Protein AF-0000000083311988 (afdb_homodimer)

Solvent-accessible surface area (backbone atoms only — not comparable to full-atom values): 19368 Å² total; per-residue (Å²): 130,78,76,72,81,83,63,49,82,69,38,12,35,29,42,77,16,50,72,55,67,86,85,63,58,82,65,36,72,39,87,83,80,67,49,76,47,78,59,56,35,47,42,27,21,33,37,48,39,32,33,68,86,23,32,45,31,28,22,29,47,38,84,80,55,55,70,27,40,36,54,37,41,43,68,30,47,54,91,54,40,57,41,49,31,28,27,51,26,29,28,74,59,56,50,40,87,59,65,37,88,58,49,39,78,74,50,72,42,62,44,94,85,40,34,33,36,37,32,30,34,42,72,72,38,60,62,86,69,60,56,80,75,73,68,51,77,57,23,62,45,73,48,67,43,73,62,74,57,91,36,55,41,71,68,53,24,51,53,49,37,52,51,54,50,51,54,52,51,53,52,55,57,59,69,70,102,130,77,76,73,79,84,62,49,83,69,36,12,36,29,41,78,15,50,71,55,68,87,84,64,58,83,66,37,74,40,88,83,80,66,52,74,46,78,58,55,34,47,42,27,21,32,37,48,39,31,32,68,87,22,31,45,31,29,23,29,47,38,83,79,52,54,71,27,40,36,54,37,39,46,69,30,46,53,91,54,39,57,41,49,30,27,28,49,27,29,27,75,61,56,49,40,88,57,65,37,88,58,48,40,77,73,49,71,45,61,44,94,88,41,35,33,37,38,33,29,34,43,70,72,39,62,62,87,69,60,56,80,75,75,68,51,78,56,22,62,45,73,48,67,44,71,63,75,58,90,37,56,41,70,67,51,24,50,52,50,36,52,49,54,51,50,54,52,49,54,52,56,57,61,69,71,104

pLDDT: mean 93.34, std 12.3, range [34.47, 98.94]

Sequence (354 aa):
MGERPRYEAHSHCSYCGAPFPPQQPWPRHCARCGNVSFRNPIPVTIVLVPVGSGVLAVRRNIEPRRGWWALPGGYVDWGETWQEAGAREVYEEAGVTIDPATMEPVTVFSAPDGTLVICGQVPPLPATDLPPFEPSQEVSERTILTEPVEMAFPLHTRLVADYLARIRAGRSGGEASMGERPRYEAHSHCSYCGAPFPPQQPWPRHCARCGNVSFRNPIPVTIVLVPVGSGVLAVRRNIEPRRGWWALPGGYVDWGETWQEAGAREVYEEAGVTIDPATMEPVTVFSAPDGTLVICGQVPPLPATDLPPFEPSQEVSERTILTEPVEMAFPLHTRLVADYLARIRAGRSGGEAS

Nearest PDB structures (foldseek):
  3cng-assembly1_B  TM=7.582E-01  e=2.868E-10  Nitrosomonas europaea ATCC 19718
  5qoi-assembly1_A  TM=7.403E-01  e=6.590E-07  Homo sapiens
  5j3t-assembly1_B  TM=6.089E-01  e=4.242E-07  Schizosaccharomyces pombe
  5kq4-assembly1_B  TM=6.197E-01  e=7.473E-07  Schizosaccharomyces pombe 972h-
  5j3y-assembly2_D  TM=6.050E-01  e=2.631E-06  Schizosaccharomyces pombe 972h-

Radius of gyration: 23.16 Å; Cα contacts (8 Å, |Δi|>4): 720; chains: 2; bounding box: 74×61×45 Å

Structure (mmCIF, N/CA/C/O backbone):
data_AF-0000000083311988-model_v1
#
loop_
_entity.id
_entity.type
_entity.pdbx_description
1 polymer 'NUDIX domain-containing protein'
#
loop_
_atom_site.group_PDB
_atom_site.id
_atom_site.type_symbol
_atom_site.label_atom_id
_atom_site.label_alt_id
_atom_site.label_comp_id
_atom_site.label_asym_id
_atom_site.label_entity_id
_atom_site.label_seq_id
_atom_site.pdbx_PDB_ins_code
_atom_site.Cartn_x
_atom_site.Cartn_y
_atom_site.Cartn_z
_atom_site.occupancy
_atom_site.B_iso_or_equiv
_atom_site.auth_seq_id
_atom_site.auth_comp_id
_atom_site.auth_asym_id
_atom_site.auth_atom_id
_atom_site.pdbx_PDB_model_num
ATOM 1 N N . MET A 1 1 ? -32.594 12.852 24.125 1 34.75 1 MET A N 1
ATOM 2 C CA . MET A 1 1 ? -31.531 12.875 23.125 1 34.75 1 MET A CA 1
ATOM 3 C C . MET A 1 1 ? -31.109 11.453 22.766 1 34.75 1 MET A C 1
ATOM 5 O O . MET A 1 1 ? -30.609 10.711 23.609 1 34.75 1 MET A O 1
ATOM 9 N N . GLY A 1 2 ? -31.812 10.75 21.875 1 39.78 2 GLY A N 1
ATOM 10 C CA . GLY A 1 2 ? -31.719 9.32 21.641 1 39.78 2 GLY A CA 1
ATOM 11 C C . GLY A 1 2 ? -30.312 8.875 21.312 1 39.78 2 GLY A C 1
ATOM 12 O O . GLY A 1 2 ? -29.5 9.656 20.797 1 39.78 2 GLY A O 1
ATOM 13 N N . GLU A 1 3 ? -29.75 7.98 22.016 1 46.91 3 GLU A N 1
ATOM 14 C CA . GLU A 1 3 ? -28.422 7.418 21.781 1 46.91 3 GLU A CA 1
ATOM 15 C C . GLU A 1 3 ? -28.203 7.125 20.297 1 46.91 3 GLU A C 1
ATOM 17 O O . GLU A 1 3 ? -29.047 6.473 19.656 1 46.91 3 GLU A O 1
ATOM 22 N N . ARG A 1 4 ? -27.688 8.047 19.578 1 53.22 4 ARG A N 1
ATOM 23 C CA . ARG A 1 4 ? -27.359 7.715 18.188 1 53.22 4 ARG A CA 1
ATOM 24 C C . ARG A 1 4 ? -26.844 6.285 18.078 1 53.22 4 ARG A C 1
ATOM 26 O O . ARG A 1 4 ? -25.984 5.863 18.844 1 53.22 4 ARG A O 1
ATOM 33 N N . PRO A 1 5 ? -27.719 5.371 17.484 1 61.56 5 PRO A N 1
ATOM 34 C CA . PRO A 1 5 ? -27.234 3.99 17.359 1 61.56 5 PRO A CA 1
ATOM 35 C C . PRO A 1 5 ? -25.781 3.904 16.906 1 61.56 5 PRO A C 1
ATOM 37 O O . PRO A 1 5 ? -25.344 4.719 16.094 1 61.56 5 PRO A O 1
ATOM 40 N N . ARG A 1 6 ? -24.906 3.344 17.734 1 68.25 6 ARG A N 1
ATOM 41 C CA . ARG A 1 6 ? -23.5 3.107 17.391 1 68.25 6 ARG A CA 1
ATOM 42 C C . ARG A 1 6 ? -23.375 2.146 16.219 1 68.25 6 ARG A C 1
ATOM 44 O O . ARG A 1 6 ? -23.875 1.017 16.281 1 68.25 6 ARG A O 1
ATOM 51 N N . TYR A 1 7 ? -23.203 2.619 14.953 1 81.69 7 TYR A N 1
ATOM 52 C CA . TYR A 1 7 ? -23.016 1.793 13.766 1 81.69 7 TYR A CA 1
ATOM 53 C C . TYR A 1 7 ? -21.578 1.271 13.695 1 81.69 7 TYR A C 1
ATOM 55 O O . TYR A 1 7 ? -20.625 2.025 13.898 1 81.69 7 TYR A O 1
ATOM 63 N N . GLU A 1 8 ? -21.5 -0.027 13.609 1 88.81 8 GLU A N 1
ATOM 64 C CA . GLU A 1 8 ? -20.203 -0.669 13.445 1 88.81 8 GLU A CA 1
ATOM 65 C C . GLU A 1 8 ? -19.766 -0.664 11.984 1 88.81 8 GLU A C 1
ATOM 67 O O . GLU A 1 8 ? -20.547 -0.991 11.094 1 88.81 8 GLU A O 1
ATOM 72 N N . ALA A 1 9 ? -18.547 -0.202 11.789 1 91 9 ALA A N 1
ATOM 73 C CA . ALA A 1 9 ? -18.016 -0.202 10.422 1 91 9 ALA A CA 1
ATOM 74 C C . ALA A 1 9 ? -18.109 -1.593 9.805 1 91 9 ALA A C 1
ATOM 76 O O . ALA A 1 9 ? -17.812 -2.594 10.461 1 91 9 ALA A O 1
ATOM 77 N N . HIS A 1 10 ? -18.547 -1.682 8.602 1 93.5 10 HIS A N 1
ATOM 78 C CA . HIS A 1 10 ? -18.594 -2.887 7.785 1 93.5 10 HIS A CA 1
ATOM 79 C C . HIS A 1 10 ? -19.625 -3.875 8.312 1 93.5 10 HIS A C 1
ATOM 81 O O . HIS A 1 10 ? -19.5 -5.082 8.086 1 93.5 10 HIS A O 1
ATOM 87 N N . SER A 1 11 ? -20.594 -3.373 8.984 1 95.5 11 SER A N 1
ATOM 88 C CA . SER A 1 11 ? -21.625 -4.258 9.516 1 95.5 11 SER A CA 1
ATOM 89 C C . SER A 1 11 ? -22.703 -4.547 8.469 1 95.5 11 SER A C 1
ATOM 91 O O . SER A 1 11 ? -23.516 -5.453 8.641 1 95.5 11 SER A O 1
ATOM 93 N N . HIS A 1 12 ? -22.672 -3.801 7.375 1 96.62 12 HIS A N 1
ATOM 94 C CA . HIS A 1 12 ? -23.641 -3.977 6.309 1 96.62 12 HIS A CA 1
ATOM 95 C C . HIS A 1 12 ? -22.969 -4.168 4.957 1 96.62 12 HIS A C 1
ATOM 97 O O . HIS A 1 12 ? -21.875 -3.637 4.727 1 96.62 12 HIS A O 1
ATOM 103 N N . CYS A 1 13 ? -23.594 -4.938 4.152 1 97 13 CYS A N 1
ATOM 104 C CA . CYS A 1 13 ? -23.156 -5.152 2.783 1 97 13 CYS A CA 1
ATOM 105 C C . CYS A 1 13 ? -23.141 -3.844 2.002 1 97 13 CYS A C 1
ATOM 107 O O . CYS A 1 13 ? -24.156 -3.152 1.922 1 97 13 CYS A O 1
ATOM 109 N N . SER A 1 14 ? -21.984 -3.529 1.401 1 95.75 14 SER A N 1
ATOM 110 C CA . SER A 1 14 ? -21.844 -2.26 0.697 1 95.75 14 SER A CA 1
ATOM 111 C C . SER A 1 14 ? -22.516 -2.312 -0.673 1 95.75 14 SER A C 1
ATOM 113 O O . SER A 1 14 ? -22.594 -1.299 -1.37 1 95.75 14 SER A O 1
ATOM 115 N N . TYR A 1 15 ? -23.031 -3.447 -1.104 1 96 15 TYR A N 1
ATOM 116 C CA . TYR A 1 15 ? -23.688 -3.611 -2.395 1 96 15 TYR A CA 1
ATOM 117 C C . TYR A 1 15 ? -25.188 -3.418 -2.268 1 96 15 TYR A C 1
ATOM 119 O O . TYR A 1 15 ? -25.812 -2.754 -3.1 1 96 15 TYR A O 1
ATOM 127 N N . CYS A 1 16 ? -25.75 -4.043 -1.152 1 97 16 CYS A N 1
ATOM 128 C CA . CYS A 1 16 ? -27.219 -4.062 -1.106 1 97 16 CYS A CA 1
ATOM 129 C C . CYS A 1 16 ? -27.719 -3.504 0.217 1 97 16 CYS A C 1
ATOM 131 O O . CYS A 1 16 ? -28.938 -3.34 0.401 1 97 16 CYS A O 1
ATOM 133 N N . GLY A 1 17 ? -26.844 -3.355 1.141 1 96.62 17 GLY A N 1
ATOM 134 C CA . GLY A 1 17 ? -27.219 -2.717 2.393 1 96.62 17 GLY A CA 1
ATOM 135 C C . GLY A 1 17 ? -27.656 -3.701 3.459 1 96.62 17 GLY A C 1
ATOM 136 O O . GLY A 1 17 ? -27.906 -3.316 4.602 1 96.62 17 GLY A O 1
ATOM 137 N N . ALA A 1 18 ? -27.734 -4.957 3.158 1 97.12 18 ALA A N 1
ATOM 138 C CA . ALA A 1 18 ? -28.156 -5.961 4.133 1 97.12 18 ALA A CA 1
ATOM 139 C C . ALA A 1 18 ? -27.125 -6.09 5.262 1 97.12 18 ALA A C 1
ATOM 141 O O . ALA A 1 18 ? -25.922 -6.031 5.023 1 97.12 18 ALA A O 1
ATOM 142 N N . PRO A 1 19 ? -27.641 -6.301 6.434 1 96.56 19 PRO A N 1
ATOM 143 C CA . PRO A 1 19 ? -26.703 -6.508 7.543 1 96.56 19 PRO A CA 1
ATOM 144 C C . PRO A 1 19 ? -26 -7.867 7.48 1 96.56 19 PRO A C 1
ATOM 146 O O . PRO A 1 19 ? -26.625 -8.859 7.074 1 96.56 19 PRO A O 1
ATOM 149 N N . PHE A 1 20 ? -24.75 -7.879 7.867 1 96.56 20 PHE A N 1
ATOM 150 C CA . PHE A 1 20 ? -24.047 -9.141 8.078 1 96.56 20 PHE A CA 1
ATOM 151 C C . PHE A 1 20 ? -24.359 -9.703 9.461 1 96.56 20 PHE A C 1
ATOM 153 O O . PHE A 1 20 ? -24.562 -8.953 10.414 1 96.56 20 PHE A O 1
ATOM 160 N N . PRO A 1 21 ? -24.375 -11.086 9.516 1 94.62 21 PRO A N 1
ATOM 161 C CA . PRO A 1 21 ? -24.406 -11.648 10.875 1 94.62 21 PRO A CA 1
ATOM 162 C C . PRO A 1 21 ? -23.234 -11.156 11.734 1 94.62 21 PRO A C 1
ATOM 164 O O . PRO A 1 21 ? -22.141 -10.898 11.219 1 94.62 21 PRO A O 1
ATOM 167 N N . PRO A 1 22 ? -23.531 -11.055 13.008 1 88.62 22 PRO A N 1
ATOM 168 C CA . PRO A 1 22 ? -22.453 -10.617 13.891 1 88.62 22 PRO A CA 1
ATOM 169 C C . PRO A 1 22 ? -21.234 -11.523 13.828 1 88.62 22 PRO A C 1
ATOM 171 O O . PRO A 1 22 ? -21.375 -12.75 13.734 1 88.62 22 PRO A O 1
ATOM 174 N N . GLN A 1 23 ? -20.062 -11.078 13.734 1 87.5 23 GLN A N 1
ATOM 175 C CA . GLN A 1 23 ? -18.766 -11.734 13.828 1 87.5 23 GLN A CA 1
ATOM 176 C C . GLN A 1 23 ? -18.516 -12.648 12.633 1 87.5 23 GLN A C 1
ATOM 178 O O . GLN A 1 23 ? -17.766 -13.625 12.734 1 87.5 23 GLN A O 1
ATOM 183 N N . GLN A 1 24 ? -19.344 -12.492 11.555 1 93.12 24 GLN A N 1
ATOM 184 C CA . GLN A 1 24 ? -19.016 -13.242 10.352 1 93.12 24 GLN A CA 1
ATOM 185 C C . GLN A 1 24 ? -17.562 -13.008 9.953 1 93.12 24 GLN A C 1
ATOM 187 O O . GLN A 1 24 ? -17.109 -11.867 9.859 1 93.12 24 GLN A O 1
ATOM 192 N N . PRO A 1 25 ? -16.891 -14.039 9.781 1 94.12 25 PRO A N 1
ATOM 193 C CA . PRO A 1 25 ? -15.484 -13.859 9.398 1 94.12 25 PRO A CA 1
ATOM 194 C C . PRO A 1 25 ? -15.328 -13.297 7.992 1 94.12 25 PRO A C 1
ATOM 196 O O . PRO A 1 25 ? -16.25 -13.383 7.176 1 94.12 25 PRO A O 1
ATOM 199 N N . TRP A 1 26 ? -14.219 -12.734 7.77 1 94.62 26 TRP A N 1
ATOM 200 C CA . TRP A 1 26 ? -13.883 -12.258 6.43 1 94.62 26 TRP A CA 1
ATOM 201 C C . TRP A 1 26 ? -13.297 -13.391 5.586 1 94.62 26 TRP A C 1
A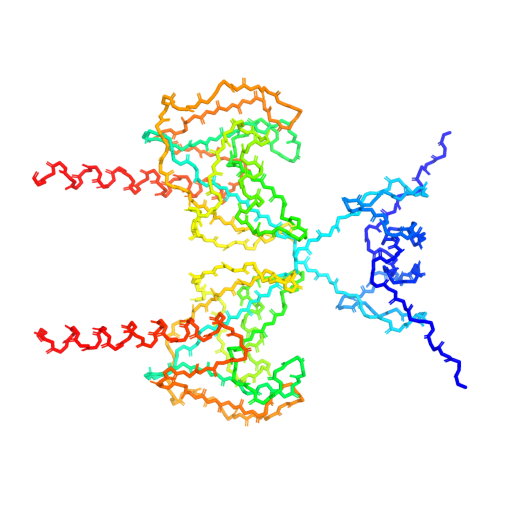TOM 203 O O . TRP A 1 26 ? -12.602 -14.266 6.105 1 94.62 26 TRP A O 1
ATOM 213 N N . PRO A 1 27 ? -13.422 -13.352 4.285 1 95.25 27 PRO A N 1
ATOM 214 C CA . PRO A 1 27 ? -14.359 -12.492 3.553 1 95.25 27 PRO A CA 1
ATOM 215 C C . PRO A 1 27 ? -15.82 -12.797 3.889 1 95.25 27 PRO A C 1
ATOM 217 O O . PRO A 1 27 ? -16.156 -13.93 4.25 1 95.25 27 PRO A O 1
ATOM 220 N N . ARG A 1 28 ? -16.656 -11.766 3.727 1 95.94 28 ARG A N 1
ATOM 221 C CA . ARG A 1 28 ? -18.062 -11.891 4.109 1 95.94 28 ARG A CA 1
ATOM 222 C C . ARG A 1 28 ? -18.953 -12.094 2.889 1 95.94 28 ARG A C 1
ATOM 224 O O . ARG A 1 28 ? -18.906 -11.305 1.94 1 95.94 28 ARG A O 1
ATOM 231 N N . HIS A 1 29 ? -19.703 -13.094 2.99 1 96.31 29 HIS A N 1
ATOM 232 C CA . HIS A 1 29 ? -20.672 -13.398 1.941 1 96.31 29 HIS A CA 1
ATOM 233 C C . HIS A 1 29 ? -22.062 -12.867 2.295 1 96.31 29 HIS A C 1
ATOM 235 O O . HIS A 1 29 ? -22.594 -13.188 3.354 1 96.31 29 HIS A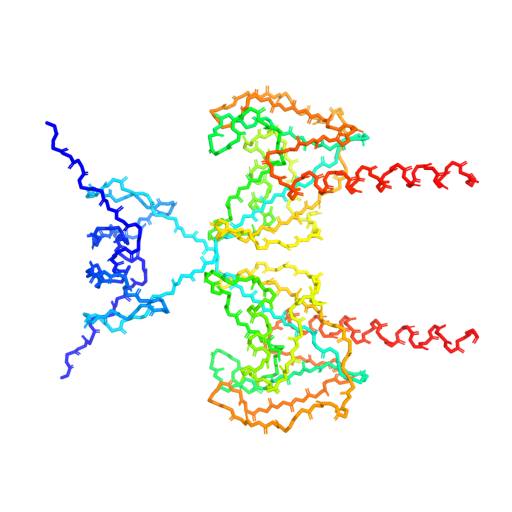 O 1
ATOM 241 N N . CYS A 1 30 ? -22.578 -12.094 1.469 1 96.75 30 CYS A N 1
ATOM 242 C CA . CYS A 1 30 ? -23.906 -11.555 1.714 1 96.75 30 CYS A CA 1
ATOM 243 C C . CYS A 1 30 ? -24.984 -12.547 1.298 1 96.75 30 CYS A C 1
ATOM 245 O O . CYS A 1 30 ? -25.047 -12.953 0.136 1 96.75 30 CYS A O 1
ATOM 247 N N . ALA A 1 31 ? -25.859 -12.867 2.098 1 95.81 31 ALA A N 1
ATOM 248 C CA . ALA A 1 31 ? -26.906 -13.852 1.837 1 95.81 31 ALA A CA 1
ATOM 249 C C . ALA A 1 31 ? -27.984 -13.273 0.93 1 95.81 31 ALA A C 1
ATOM 251 O O . ALA A 1 31 ? -28.719 -14.016 0.273 1 95.81 31 ALA A O 1
ATOM 252 N N . ARG A 1 32 ? -28.031 -11.984 0.961 1 95.25 32 ARG A N 1
ATOM 253 C CA . ARG A 1 32 ? -29.094 -11.352 0.194 1 95.25 32 ARG A CA 1
ATOM 254 C C . ARG A 1 32 ? -28.703 -11.211 -1.273 1 95.25 32 ARG A C 1
ATOM 256 O O . ARG A 1 32 ? -29.438 -11.641 -2.162 1 95.25 32 ARG A O 1
ATOM 263 N N . CYS A 1 33 ? -27.594 -10.625 -1.552 1 96.56 33 CYS A N 1
ATOM 264 C CA . CYS A 1 33 ? -27.297 -10.297 -2.941 1 96.56 33 CYS A CA 1
ATOM 265 C C . CYS A 1 33 ? -26.281 -11.273 -3.52 1 96.56 33 CYS A C 1
ATOM 267 O O . CYS A 1 33 ? -26.047 -11.289 -4.73 1 96.56 33 CYS A O 1
ATOM 269 N N . GLY A 1 34 ? -25.594 -11.992 -2.691 1 96 34 GLY A N 1
ATOM 270 C CA . GLY A 1 34 ? -24.656 -13 -3.166 1 96 34 GLY A CA 1
ATOM 271 C C . GLY A 1 34 ? -23.25 -12.461 -3.365 1 96 34 GLY A C 1
ATOM 272 O O . GLY A 1 34 ? -22.328 -13.219 -3.672 1 96 34 GLY A O 1
ATOM 273 N N . ASN A 1 35 ? -23.031 -11.18 -3.074 1 96.06 35 ASN A N 1
ATOM 274 C CA . ASN A 1 35 ? -21.703 -10.594 -3.244 1 96.06 35 ASN A CA 1
ATOM 275 C C . ASN A 1 35 ? -20.797 -10.898 -2.049 1 96.06 35 ASN A C 1
ATOM 277 O O . ASN A 1 35 ? -21.297 -11.227 -0.968 1 96.06 35 ASN A O 1
ATOM 281 N N . VAL A 1 36 ? -19.484 -10.859 -2.322 1 95.56 36 VAL A N 1
ATOM 282 C CA . VAL A 1 36 ? -18.469 -11.109 -1.305 1 95.56 36 VAL A CA 1
ATOM 283 C C . VAL A 1 36 ? -17.75 -9.805 -0.973 1 95.56 36 VAL A C 1
ATOM 285 O O . VAL A 1 36 ? -17.344 -9.062 -1.873 1 95.56 36 VAL A O 1
ATOM 288 N N . SER A 1 37 ? -17.641 -9.5 0.312 1 93.75 37 SER A N 1
ATOM 289 C CA . SER A 1 37 ? -16.891 -8.336 0.787 1 93.75 37 SER A CA 1
ATOM 290 C C . SER A 1 37 ? -15.562 -8.75 1.402 1 93.75 37 SER A C 1
ATOM 292 O O . SER A 1 37 ? -15.484 -9.75 2.119 1 93.75 37 SER A O 1
ATOM 294 N N . PHE A 1 38 ? -14.617 -7.98 1.029 1 94.94 38 PHE A N 1
ATOM 295 C CA . PHE A 1 38 ? -13.281 -8.195 1.578 1 94.94 38 PHE A CA 1
ATOM 296 C C . PHE A 1 38 ? -12.867 -7.023 2.459 1 94.94 38 PHE A C 1
ATOM 298 O O . PHE A 1 38 ? -13.414 -5.926 2.344 1 94.94 38 PHE A O 1
ATOM 305 N N . ARG A 1 39 ? -12 -7.281 3.373 1 95.62 39 ARG A N 1
ATOM 306 C CA . ARG A 1 39 ? -11.367 -6.238 4.18 1 95.62 39 ARG A CA 1
ATOM 307 C C . ARG A 1 39 ? -9.867 -6.184 3.93 1 95.62 39 ARG A C 1
ATOM 309 O O . ARG A 1 39 ? -9.172 -7.191 4.055 1 95.62 39 ARG A O 1
ATOM 316 N N . ASN A 1 40 ? -9.406 -5.043 3.553 1 97.88 40 ASN A N 1
ATOM 317 C CA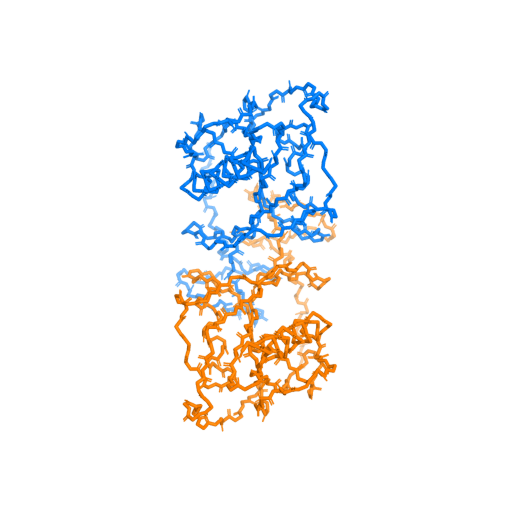 . ASN A 1 40 ? -7.996 -4.82 3.229 1 97.88 40 ASN A CA 1
ATOM 318 C C . ASN A 1 40 ? -7.387 -3.725 4.098 1 97.88 40 ASN A C 1
ATOM 320 O O . ASN A 1 40 ? -8.109 -2.895 4.652 1 97.88 40 ASN A O 1
ATOM 324 N N . PRO A 1 41 ? -6.059 -3.754 4.211 1 98.31 41 PRO A N 1
ATOM 325 C CA . PRO A 1 41 ? -5.426 -2.611 4.871 1 98.31 41 PRO A CA 1
ATOM 326 C C . PRO A 1 41 ? -5.664 -1.296 4.137 1 98.31 41 PRO A C 1
ATOM 328 O O . PRO A 1 41 ? -5.848 -1.291 2.916 1 98.31 41 PRO A O 1
ATOM 331 N N . ILE A 1 42 ? -5.68 -0.225 4.871 1 98.12 42 ILE A N 1
ATOM 332 C CA . ILE A 1 42 ? -5.883 1.094 4.281 1 98.12 42 ILE A CA 1
ATOM 333 C C . ILE A 1 42 ? -4.531 1.741 3.986 1 98.12 42 ILE A C 1
ATOM 335 O O . ILE A 1 42 ? -3.711 1.916 4.891 1 98.12 42 ILE A O 1
ATOM 339 N N . PRO A 1 43 ? -4.254 2.092 2.758 1 98.81 43 PRO A N 1
ATOM 340 C CA . PRO A 1 43 ? -2.959 2.686 2.426 1 98.81 43 PRO A CA 1
ATOM 341 C C . PRO A 1 43 ? -2.785 4.086 3.008 1 98.81 43 PRO A C 1
ATOM 343 O O . PRO A 1 43 ? -3.707 4.906 2.943 1 98.81 43 PRO A O 1
ATOM 346 N N . VAL A 1 44 ? -1.62 4.293 3.564 1 98.75 44 VAL A N 1
ATOM 347 C CA . VAL A 1 44 ? -1.158 5.578 4.078 1 98.75 44 VAL A CA 1
ATOM 348 C C . VAL A 1 44 ? 0.223 5.895 3.508 1 98.75 44 VAL A C 1
ATOM 350 O O . VAL A 1 44 ? 1.052 5 3.336 1 98.75 44 VAL A O 1
ATOM 353 N N . THR A 1 45 ? 0.458 7.117 3.178 1 98.81 45 THR A N 1
ATOM 354 C CA . THR A 1 45 ? 1.794 7.547 2.781 1 98.81 45 THR A CA 1
ATOM 355 C C . THR A 1 45 ? 2.361 8.547 3.787 1 98.81 45 THR A C 1
ATOM 357 O O . THR A 1 45 ? 1.635 9.398 4.297 1 98.81 45 THR A O 1
ATOM 360 N N . ILE A 1 46 ? 3.58 8.359 4.148 1 98.88 46 ILE A N 1
ATOM 361 C CA . ILE A 1 46 ? 4.34 9.359 4.887 1 98.88 46 ILE A CA 1
ATOM 362 C C . ILE A 1 46 ? 5.562 9.789 4.078 1 98.88 46 ILE A C 1
ATOM 364 O O . ILE A 1 46 ? 6.082 9.008 3.271 1 98.88 46 ILE A O 1
ATOM 368 N N . VAL A 1 47 ? 6.035 10.984 4.281 1 98.94 47 VAL A N 1
ATOM 369 C CA . VAL A 1 47 ? 7.004 11.539 3.344 1 98.94 47 VAL A CA 1
ATOM 370 C C . VAL A 1 47 ? 8.195 12.117 4.109 1 98.94 47 VAL A C 1
ATOM 372 O O . VAL A 1 47 ? 8.023 12.961 4.992 1 98.94 47 VAL A O 1
ATOM 375 N N . LEU A 1 48 ? 9.344 11.625 3.812 1 98.88 48 LEU A N 1
ATOM 376 C CA . LEU A 1 48 ? 10.586 12.273 4.203 1 98.88 48 LEU A CA 1
ATOM 377 C C . LEU A 1 48 ? 10.898 13.453 3.295 1 98.88 48 LEU A C 1
ATOM 379 O O . LEU A 1 48 ? 11.156 13.281 2.102 1 98.88 48 LEU A O 1
ATOM 383 N N . VAL A 1 49 ? 10.844 14.633 3.844 1 98.75 49 VAL A N 1
ATOM 384 C CA . VAL A 1 49 ? 11.172 15.859 3.121 1 98.75 49 VAL A CA 1
ATOM 385 C C . VAL A 1 49 ? 12.453 16.469 3.689 1 98.75 49 VAL A C 1
ATOM 387 O O . VAL A 1 49 ? 12.414 17.188 4.695 1 98.75 49 VAL A O 1
ATOM 390 N N . PRO A 1 50 ? 13.516 16.188 3.035 1 98.38 50 PRO A N 1
ATOM 391 C CA . PRO A 1 50 ? 14.773 16.797 3.477 1 98.38 50 PRO A CA 1
ATOM 392 C C . PRO A 1 50 ? 14.789 18.312 3.268 1 98.38 50 PRO A C 1
ATOM 394 O O . PRO A 1 50 ? 14.406 18.797 2.203 1 98.38 50 PRO A O 1
ATOM 397 N N . VAL A 1 51 ? 15.164 19 4.305 1 97.19 51 VAL A N 1
ATOM 398 C CA . VAL A 1 51 ? 15.328 20.453 4.258 1 97.19 51 VAL A CA 1
ATOM 399 C C . VAL A 1 51 ? 16.656 20.844 4.891 1 97.19 51 VAL A C 1
ATOM 401 O O . VAL A 1 51 ? 16.875 20.641 6.086 1 97.19 51 VAL A O 1
ATOM 404 N N . GLY A 1 52 ? 17.5 21.484 4.07 1 90.75 52 GLY A N 1
ATOM 405 C CA . GLY A 1 52 ? 18.828 21.766 4.602 1 90.75 52 GLY A CA 1
ATOM 406 C C . GLY A 1 52 ? 19.547 20.531 5.109 1 90.75 52 GLY A C 1
ATOM 407 O O . GLY A 1 52 ? 19.703 19.547 4.375 1 90.75 52 GLY A O 1
ATOM 408 N N . SER A 1 53 ? 19.938 20.562 6.398 1 88.88 53 SER A N 1
ATOM 409 C CA . SER A 1 53 ? 20.641 19.422 6.984 1 88.88 53 SER A CA 1
ATOM 410 C C . SER A 1 53 ? 19.719 18.562 7.832 1 88.88 53 SER A C 1
ATOM 412 O O . SER A 1 53 ? 20.172 17.719 8.609 1 88.88 53 SER A O 1
ATOM 414 N N . GLY A 1 54 ? 18.484 18.828 7.641 1 96.88 54 GLY A N 1
ATOM 415 C CA . GLY A 1 54 ? 17.516 18.094 8.453 1 96.88 54 GLY A CA 1
ATOM 416 C C . GLY A 1 54 ? 16.344 17.578 7.652 1 96.88 54 GLY A C 1
ATOM 417 O O . GLY A 1 54 ? 16.438 17.406 6.434 1 96.88 54 GLY A O 1
ATOM 418 N N . VAL A 1 55 ? 15.297 17.188 8.445 1 98.44 55 VAL A N 1
ATOM 419 C CA . VAL A 1 55 ? 14.094 16.625 7.836 1 98.44 55 VAL A CA 1
ATOM 420 C C . VAL A 1 55 ? 12.852 17.328 8.391 1 98.44 55 VAL A C 1
ATOM 422 O O . VAL A 1 55 ? 12.766 17.594 9.594 1 98.44 55 VAL A O 1
ATOM 425 N N . LEU A 1 56 ? 11.938 17.672 7.488 1 98.69 56 LEU A N 1
ATOM 426 C CA . LEU A 1 56 ? 10.688 18.344 7.836 1 98.69 56 LEU A CA 1
ATOM 427 C C . LEU A 1 56 ? 9.82 17.438 8.719 1 98.69 56 LEU A C 1
ATOM 429 O O . LEU A 1 56 ? 9.656 16.25 8.43 1 98.69 56 LEU A O 1
ATOM 433 N N . ALA A 1 57 ? 9.32 17.969 9.836 1 98.81 57 ALA A N 1
ATOM 434 C CA . ALA A 1 57 ? 8.375 17.281 10.711 1 98.81 57 ALA A CA 1
ATOM 435 C C . ALA A 1 57 ? 7.266 18.219 11.172 1 98.81 57 ALA A C 1
ATOM 437 O O . ALA A 1 57 ? 7.426 19.438 11.141 1 98.81 57 ALA A O 1
ATOM 438 N N . VAL A 1 58 ? 6.191 17.641 11.516 1 98.81 58 VAL A N 1
ATOM 439 C CA . VAL A 1 58 ? 5.059 18.406 12.023 1 98.81 58 VAL A CA 1
ATOM 440 C C . VAL A 1 58 ? 4.66 17.891 13.406 1 98.81 58 VAL A C 1
ATOM 442 O O . VAL A 1 58 ? 4.895 16.719 13.727 1 98.81 58 VAL A O 1
ATOM 445 N N . ARG A 1 59 ? 4.074 18.75 14.18 1 98.75 59 ARG A N 1
ATOM 446 C CA . ARG A 1 59 ? 3.572 18.359 15.492 1 98.75 59 ARG A CA 1
ATOM 447 C C . ARG A 1 59 ? 2.076 18.062 15.438 1 98.75 59 ARG A C 1
ATOM 449 O O . ARG A 1 59 ? 1.277 18.938 15.102 1 98.75 59 ARG A O 1
ATOM 456 N N . ARG A 1 60 ? 1.712 16.828 15.75 1 98.31 60 ARG A N 1
ATOM 457 C CA . ARG A 1 60 ? 0.314 16.406 15.688 1 98.31 60 ARG A CA 1
ATOM 458 C C . ARG A 1 60 ? -0.534 17.188 16.688 1 98.31 60 ARG A C 1
ATOM 460 O O . ARG A 1 60 ? -0.114 17.406 17.828 1 98.31 60 ARG A O 1
ATOM 467 N N . ASN A 1 61 ? -1.688 17.547 16.219 1 98.06 61 ASN A N 1
ATOM 468 C CA . ASN A 1 61 ? -2.633 18.25 17.078 1 98.06 61 ASN A CA 1
ATOM 469 C C . ASN A 1 61 ? -3.932 17.453 17.234 1 98.06 61 ASN A C 1
ATOM 471 O O . ASN A 1 61 ? -4.969 18.031 17.594 1 98.06 61 ASN A O 1
ATOM 475 N N . ILE A 1 62 ? -3.934 16.234 16.828 1 96.44 62 ILE A N 1
ATOM 476 C CA . ILE A 1 62 ? -5.051 15.305 16.969 1 96.44 62 ILE A CA 1
ATOM 477 C C . ILE A 1 62 ? -4.539 13.969 17.516 1 96.44 62 ILE A C 1
ATOM 479 O O . ILE A 1 62 ? -3.35 13.664 17.406 1 96.44 62 ILE A O 1
ATOM 483 N N . GLU A 1 63 ? -5.559 13.234 18.062 1 95.31 63 GLU A N 1
ATOM 484 C CA . GLU A 1 63 ? -5.234 11.875 18.516 1 95.31 63 GLU A CA 1
ATOM 485 C C . GLU A 1 63 ? -5.129 10.922 17.328 1 95.31 63 GLU A C 1
ATOM 487 O O . GLU A 1 63 ? -5.707 11.172 16.266 1 95.31 63 GLU A O 1
ATOM 492 N N . PRO A 1 64 ? -4.383 9.883 17.469 1 94.38 64 PRO A N 1
ATOM 493 C CA . PRO A 1 64 ? -3.537 9.516 18.609 1 94.38 64 PRO A CA 1
ATOM 494 C C . PRO A 1 64 ? -2.229 10.305 18.641 1 94.38 64 PRO A C 1
ATOM 496 O O . PRO A 1 64 ? -1.82 10.883 17.625 1 94.38 64 PRO A O 1
ATOM 499 N N . ARG A 1 65 ? -1.473 10.312 19.766 1 96.12 65 ARG A N 1
ATOM 500 C CA . ARG A 1 65 ? -0.146 10.875 20 1 96.12 65 ARG A CA 1
ATOM 501 C C . ARG A 1 65 ? -0.132 12.375 19.75 1 96.12 65 ARG A C 1
ATOM 503 O O . ARG A 1 65 ? 0.771 12.891 19.078 1 96.12 65 ARG A O 1
ATOM 510 N N . ARG A 1 66 ? -1.207 13.039 20.266 1 97.5 66 ARG A N 1
ATOM 511 C CA . ARG A 1 66 ? -1.252 14.5 20.188 1 97.5 66 ARG A CA 1
ATOM 512 C C . ARG A 1 66 ? -0.017 15.117 20.828 1 97.5 66 ARG A C 1
ATOM 514 O O . ARG A 1 66 ? 0.402 14.703 21.906 1 97.5 66 ARG A O 1
ATOM 521 N N . GLY A 1 67 ? 0.529 16.078 20.141 1 98.19 67 GLY A N 1
ATOM 522 C CA . GLY A 1 67 ? 1.67 16.797 20.688 1 98.19 67 GLY A CA 1
ATOM 523 C C . GLY A 1 67 ? 3.002 16.234 20.219 1 98.19 67 GLY A C 1
ATOM 524 O O . GLY A 1 67 ? 4.051 16.844 20.453 1 98.19 67 GLY A O 1
ATOM 525 N N . TRP A 1 68 ? 2.99 15.086 19.625 1 98.56 68 TRP A N 1
ATOM 526 C CA . TRP A 1 68 ? 4.223 14.43 19.203 1 98.56 68 TRP A CA 1
ATOM 527 C C . TRP A 1 68 ? 4.582 14.82 17.766 1 98.56 68 TRP A C 1
ATOM 529 O O . TRP A 1 68 ? 3.705 15.156 16.969 1 98.56 68 TRP A O 1
ATOM 539 N N . TRP A 1 69 ? 5.832 14.734 17.453 1 98.81 69 TRP A N 1
ATOM 540 C CA . TRP A 1 69 ? 6.32 14.953 16.094 1 98.81 69 TRP A CA 1
ATOM 541 C C . TRP A 1 69 ? 6.012 13.758 15.203 1 98.81 69 TRP A C 1
ATOM 543 O O . TRP A 1 69 ? 6.07 12.609 15.656 1 98.81 69 TRP A O 1
ATOM 553 N N . ALA A 1 70 ? 5.703 14.055 14 1 98.81 70 ALA A N 1
ATOM 554 C CA . ALA A 1 70 ? 5.473 13.023 12.992 1 98.81 70 ALA A CA 1
ATOM 555 C C . ALA A 1 70 ? 5.895 13.516 11.609 1 98.81 70 ALA A C 1
ATOM 557 O O . ALA A 1 70 ? 6.031 14.719 11.383 1 98.81 70 ALA A O 1
ATOM 558 N N . LEU A 1 71 ? 6.23 12.594 10.766 1 98.88 71 LEU A N 1
ATOM 559 C CA . LEU A 1 71 ? 6.359 12.922 9.344 1 98.88 71 LEU A CA 1
ATOM 560 C C . LEU A 1 71 ? 5 13.258 8.742 1 98.88 71 LEU A C 1
ATOM 562 O O . LEU A 1 71 ? 3.99 12.641 9.086 1 98.88 71 LEU A O 1
ATOM 566 N N . PRO A 1 72 ? 5.004 14.281 7.895 1 98.75 72 PRO A N 1
ATOM 567 C CA . PRO A 1 72 ? 3.727 14.539 7.223 1 98.75 72 PRO A CA 1
ATOM 568 C C . PRO A 1 72 ? 3.246 13.344 6.398 1 98.75 72 PRO A C 1
ATOM 570 O O . PRO A 1 72 ? 4.059 12.625 5.809 1 98.75 72 PRO A O 1
ATOM 573 N N . GLY A 1 73 ? 1.995 13.117 6.367 1 98.5 73 GLY A N 1
ATOM 574 C CA . GLY A 1 73 ? 1.418 12 5.637 1 98.5 73 GLY A CA 1
ATOM 575 C C . GLY A 1 73 ? -0.069 11.828 5.883 1 98.5 73 GLY A C 1
ATOM 576 O O . GLY A 1 73 ? -0.691 12.656 6.551 1 98.5 73 GLY A O 1
ATOM 577 N N . GLY A 1 74 ? -0.64 10.812 5.266 1 98.25 74 GLY A N 1
ATOM 578 C CA . GLY A 1 74 ? -2.062 10.547 5.395 1 98.25 74 GLY A CA 1
ATOM 579 C C . GLY A 1 74 ? -2.551 9.461 4.453 1 98.25 74 GLY A C 1
ATOM 580 O O . GLY A 1 74 ? -1.748 8.789 3.801 1 98.25 74 GLY A O 1
ATOM 581 N N . TYR A 1 75 ? -3.82 9.344 4.418 1 98.44 75 TYR A N 1
ATOM 582 C CA . TYR A 1 75 ? -4.465 8.289 3.639 1 98.44 75 TYR A CA 1
ATOM 583 C C . TYR A 1 75 ? -4.316 8.547 2.143 1 98.44 75 TYR A C 1
ATOM 585 O O . TYR A 1 75 ? -4.312 9.703 1.705 1 98.44 75 TYR A O 1
ATOM 593 N N . VAL A 1 76 ? -4.188 7.477 1.402 1 98.81 76 VAL A N 1
ATOM 594 C CA . VAL A 1 76 ? -4.219 7.551 -0.055 1 98.81 76 VAL A CA 1
ATOM 595 C C . VAL A 1 76 ? -5.656 7.375 -0.548 1 98.81 76 VAL A C 1
ATOM 597 O O . VAL A 1 76 ? -6.301 6.367 -0.254 1 98.81 76 VAL A O 1
ATOM 600 N N . ASP A 1 77 ? -6.121 8.32 -1.324 1 97.5 77 ASP A N 1
ATOM 601 C CA . ASP A 1 77 ? -7.48 8.242 -1.852 1 97.5 77 ASP A CA 1
ATOM 602 C C . ASP A 1 77 ? -7.504 7.527 -3.201 1 97.5 77 ASP A C 1
ATOM 604 O O . ASP A 1 77 ? -6.523 7.559 -3.943 1 97.5 77 ASP A O 1
ATOM 608 N N . TRP A 1 78 ? -8.656 6.914 -3.404 1 95.81 78 TRP A N 1
ATOM 609 C CA . TRP A 1 78 ? -8.852 6.328 -4.727 1 95.81 78 TRP A CA 1
ATOM 610 C C . TRP A 1 78 ? -8.711 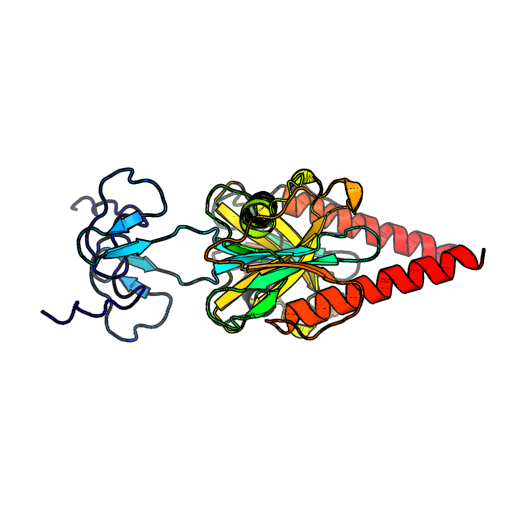7.379 -5.816 1 95.81 78 TRP A C 1
ATOM 612 O O . TRP A 1 78 ? -9.203 8.5 -5.676 1 95.81 78 TRP A O 1
ATOM 622 N N . GLY A 1 79 ? -8.023 7.074 -6.887 1 94.75 79 GLY A N 1
ATOM 623 C CA . GLY A 1 79 ? -7.898 7.98 -8.016 1 94.75 79 GLY A CA 1
ATOM 624 C C . GLY A 1 79 ? -6.605 8.773 -8 1 94.75 79 GLY A C 1
ATOM 625 O O . GLY A 1 79 ? -6.297 9.484 -8.961 1 94.75 79 GLY A O 1
ATOM 626 N N . GLU A 1 80 ? -5.902 8.742 -6.992 1 97.75 80 GLU A N 1
ATOM 627 C CA . GLU A 1 80 ? -4.59 9.383 -6.961 1 97.75 80 GLU A CA 1
ATOM 628 C C . GLU A 1 80 ? -3.48 8.359 -6.723 1 97.75 80 GLU A C 1
ATOM 630 O O . GLU A 1 80 ? -3.734 7.27 -6.211 1 97.75 80 GLU A O 1
ATOM 635 N N . THR A 1 81 ? -2.291 8.672 -7.125 1 98.75 81 THR A N 1
ATOM 636 C CA . THR A 1 81 ? -1.131 7.855 -6.793 1 98.75 81 THR A CA 1
ATOM 637 C C . THR A 1 81 ? -0.698 8.086 -5.348 1 98.75 81 THR A C 1
ATOM 639 O O . THR A 1 81 ? -1.079 9.086 -4.734 1 98.75 81 THR A O 1
ATOM 642 N N . TRP A 1 82 ? 0.059 7.066 -4.824 1 98.81 82 TRP A N 1
ATOM 643 C CA . TRP A 1 82 ? 0.55 7.254 -3.461 1 98.81 82 TRP A CA 1
ATOM 644 C C . TRP A 1 82 ? 1.451 8.477 -3.371 1 98.81 82 TRP A C 1
ATOM 646 O O . TRP A 1 82 ? 1.49 9.156 -2.34 1 98.81 82 TRP A O 1
ATOM 656 N N . GLN A 1 83 ? 2.084 8.859 -4.461 1 98.94 83 GLN A N 1
ATOM 657 C CA . GLN A 1 83 ? 2.936 10.039 -4.516 1 98.94 83 GLN A CA 1
ATOM 658 C C . GLN A 1 83 ? 2.104 11.32 -4.477 1 98.94 83 GLN A C 1
ATOM 660 O O . GLN A 1 83 ? 2.451 12.273 -3.777 1 98.94 83 GLN A O 1
ATOM 665 N N . GLU A 1 84 ? 1.039 11.328 -5.258 1 98.88 84 GLU A N 1
ATOM 666 C CA . GLU A 1 84 ? 0.132 12.469 -5.242 1 98.88 84 GLU A CA 1
ATOM 667 C C . GLU A 1 84 ? -0.478 12.672 -3.859 1 98.88 84 GLU A C 1
ATOM 669 O O . GLU A 1 84 ? -0.618 13.805 -3.398 1 98.88 84 GLU A O 1
ATOM 674 N N . ALA A 1 85 ? -0.852 11.594 -3.232 1 98.88 85 ALA A N 1
ATOM 675 C CA . ALA A 1 85 ? -1.354 11.664 -1.864 1 98.88 85 ALA A CA 1
ATOM 676 C C . ALA A 1 85 ? -0.313 12.281 -0.932 1 98.88 85 ALA A C 1
ATOM 678 O O . ALA A 1 85 ? -0.633 13.164 -0.129 1 98.88 85 ALA A O 1
ATOM 679 N N . GLY A 1 86 ? 0.933 11.789 -1.037 1 98.88 86 GLY A N 1
ATOM 680 C CA . GLY A 1 86 ? 2.01 12.344 -0.233 1 98.88 86 GLY A CA 1
ATOM 681 C C . GLY A 1 86 ? 2.182 13.836 -0.417 1 98.88 86 GLY A C 1
ATOM 682 O O . GLY A 1 86 ? 2.299 14.578 0.56 1 98.88 86 GLY A O 1
ATOM 683 N N . ALA A 1 87 ? 2.199 14.25 -1.663 1 98.81 87 ALA A N 1
ATOM 684 C CA . ALA A 1 87 ? 2.363 15.664 -1.966 1 98.81 87 ALA A CA 1
ATOM 685 C C . ALA A 1 87 ? 1.207 16.484 -1.396 1 98.81 87 ALA A C 1
ATOM 687 O O . ALA A 1 87 ? 1.417 17.562 -0.843 1 98.81 87 ALA A O 1
ATOM 688 N N . ARG A 1 88 ? -0 15.992 -1.546 1 98.62 88 ARG A N 1
ATOM 689 C CA . ARG A 1 88 ? -1.181 16.672 -1.014 1 98.62 88 ARG A CA 1
ATOM 690 C C . ARG A 1 88 ? -1.091 16.812 0.501 1 98.62 88 ARG A C 1
ATOM 692 O O . ARG A 1 88 ? -1.305 17.906 1.04 1 98.62 88 ARG A O 1
ATOM 699 N N . GLU A 1 89 ? -0.74 15.742 1.172 1 98.5 89 GLU A N 1
ATOM 700 C CA . GLU A 1 89 ? -0.669 15.734 2.629 1 98.5 89 GLU A CA 1
ATOM 701 C C . GLU A 1 89 ? 0.428 16.672 3.131 1 98.5 89 GLU A C 1
ATOM 703 O O . GLU A 1 89 ? 0.264 17.344 4.156 1 98.5 89 GLU A O 1
ATOM 708 N N . VAL A 1 90 ? 1.613 16.688 2.477 1 98.56 90 VAL A N 1
ATOM 709 C CA . VAL A 1 90 ? 2.703 17.578 2.852 1 98.56 90 VAL A CA 1
ATOM 710 C C . VAL A 1 90 ? 2.244 19.031 2.74 1 98.56 90 VAL A C 1
ATOM 712 O O . VAL A 1 90 ? 2.521 19.844 3.623 1 98.56 90 VAL A O 1
ATOM 715 N N . TYR A 1 91 ? 1.547 19.297 1.704 1 98.25 91 TYR A N 1
ATOM 716 C CA . TYR A 1 91 ? 1.032 20.641 1.53 1 98.25 91 TYR A CA 1
ATOM 717 C C . TYR A 1 91 ? 0.015 20.984 2.613 1 98.25 91 TYR A C 1
ATOM 719 O O . TYR A 1 91 ? 0.104 22.031 3.248 1 98.25 91 TYR A O 1
ATOM 727 N N . GLU A 1 92 ? -0.928 20.156 2.809 1 97.94 92 GLU A N 1
ATOM 728 C CA . GLU A 1 92 ? -2.002 20.391 3.768 1 97.94 92 GLU A CA 1
ATOM 729 C C . GLU A 1 92 ? -1.453 20.547 5.184 1 97.94 92 GLU A C 1
ATOM 731 O O . GLU A 1 92 ? -1.912 21.406 5.941 1 97.94 92 GLU A O 1
ATOM 736 N N . GLU A 1 93 ? -0.479 19.719 5.535 1 98.19 93 GLU A N 1
ATOM 737 C CA . GLU A 1 93 ? -0.016 19.656 6.918 1 98.19 93 GLU A CA 1
ATOM 738 C C . GLU A 1 93 ? 1.153 20.609 7.152 1 98.19 93 GLU A C 1
ATOM 740 O O . GLU A 1 93 ? 1.328 21.125 8.258 1 98.19 93 GLU A O 1
ATOM 745 N N . ALA A 1 94 ? 2.018 20.828 6.172 1 97.94 94 ALA A N 1
ATOM 746 C CA . ALA A 1 94 ? 3.268 21.547 6.398 1 97.94 94 ALA A CA 1
ATOM 747 C C . ALA A 1 94 ? 3.338 22.812 5.551 1 97.94 94 ALA A C 1
ATOM 749 O O . ALA A 1 94 ? 4.254 23.625 5.707 1 97.94 94 ALA A O 1
ATOM 750 N N . GLY A 1 95 ? 2.4 22.969 4.613 1 97.38 95 GLY A N 1
ATOM 751 C CA . GLY A 1 95 ? 2.393 24.141 3.744 1 97.38 95 GLY A CA 1
ATOM 752 C C . GLY A 1 95 ? 3.482 24.094 2.688 1 97.38 95 GLY A C 1
ATOM 753 O O . GLY A 1 95 ? 3.863 25.141 2.145 1 97.38 95 GLY A O 1
ATOM 754 N N . VAL A 1 96 ? 4.035 22.953 2.412 1 97.81 96 VAL A N 1
ATOM 755 C CA . VAL A 1 96 ? 5.156 22.797 1.487 1 97.81 96 VAL A CA 1
ATOM 756 C C . VAL A 1 96 ? 4.684 22.109 0.211 1 97.81 96 VAL A C 1
ATOM 758 O O . VAL A 1 96 ? 4.008 21.078 0.27 1 97.81 96 VAL A O 1
ATOM 761 N N . THR A 1 97 ? 5.043 22.688 -0.923 1 97.31 97 THR A N 1
ATOM 762 C CA . THR A 1 97 ? 4.711 22.078 -2.207 1 97.31 97 THR A CA 1
ATOM 763 C C . THR A 1 97 ? 5.852 21.203 -2.701 1 97.31 97 THR A C 1
ATOM 765 O O . THR A 1 97 ? 7 21.641 -2.777 1 97.31 97 THR A O 1
ATOM 768 N N . ILE A 1 98 ? 5.527 20 -2.959 1 97.31 98 ILE A N 1
ATOM 769 C CA . ILE A 1 98 ? 6.512 19.078 -3.518 1 97.31 98 ILE A CA 1
ATOM 770 C C . ILE A 1 98 ? 5.98 18.484 -4.82 1 97.31 98 ILE A C 1
ATOM 772 O O . ILE A 1 98 ? 4.766 18.391 -5.02 1 97.31 98 ILE A O 1
ATOM 776 N N . ASP A 1 99 ? 6.871 18.156 -5.734 1 98.25 99 ASP A N 1
ATOM 777 C CA . ASP A 1 99 ? 6.531 17.484 -6.98 1 98.25 99 ASP A CA 1
ATOM 778 C C . ASP A 1 99 ? 6.402 15.977 -6.766 1 98.25 99 ASP A C 1
ATOM 780 O O . ASP A 1 99 ? 7.395 15.289 -6.512 1 98.25 99 ASP A O 1
ATOM 784 N N . PRO A 1 100 ? 5.191 15.469 -6.902 1 98.75 100 PRO A N 1
ATOM 785 C CA . PRO A 1 100 ? 4.996 14.031 -6.676 1 98.75 100 PRO A CA 1
ATOM 786 C C . PRO A 1 100 ? 5.883 13.172 -7.57 1 98.75 100 PRO A C 1
ATOM 788 O O . PRO A 1 100 ? 6.258 12.062 -7.184 1 98.75 100 PRO A O 1
ATOM 791 N N . ALA A 1 101 ? 6.238 13.688 -8.688 1 98.44 101 ALA A N 1
ATOM 792 C CA . ALA A 1 101 ? 7.008 12.922 -9.664 1 98.44 101 ALA A CA 1
ATOM 793 C C . ALA A 1 101 ? 8.422 12.641 -9.148 1 98.44 101 ALA A C 1
ATOM 795 O O . ALA A 1 101 ? 9.109 11.766 -9.672 1 98.44 101 ALA A O 1
ATOM 796 N N . THR A 1 102 ? 8.875 13.359 -8.18 1 98.62 102 THR A N 1
ATOM 797 C CA . THR A 1 102 ? 10.242 13.219 -7.676 1 98.62 102 THR A CA 1
ATOM 798 C C . THR A 1 102 ? 10.281 12.289 -6.473 1 98.62 102 THR A C 1
ATOM 800 O O . THR A 1 102 ? 11.359 11.969 -5.961 1 98.62 102 THR A O 1
ATOM 803 N N . MET A 1 103 ? 9.172 11.836 -6.023 1 98.75 103 MET A N 1
ATOM 804 C CA . MET A 1 103 ? 9.094 11.031 -4.805 1 98.75 103 MET A CA 1
ATOM 805 C C . MET A 1 103 ? 9.414 9.57 -5.102 1 98.75 103 MET A C 1
ATOM 807 O O . MET A 1 103 ? 8.812 8.969 -5.992 1 98.75 103 MET A O 1
ATOM 811 N N . GLU A 1 104 ? 10.352 9.047 -4.324 1 98.44 104 GLU A N 1
ATOM 812 C CA . GLU A 1 104 ? 10.742 7.641 -4.449 1 98.44 104 GLU A CA 1
ATOM 813 C C . GLU A 1 104 ? 10.391 6.859 -3.189 1 98.44 104 GLU A C 1
ATOM 815 O O . GLU A 1 104 ? 10.484 7.383 -2.078 1 98.44 104 GLU A O 1
ATOM 820 N N . PRO A 1 105 ? 10.023 5.621 -3.393 1 98.56 105 PRO A N 1
ATOM 821 C CA . PRO A 1 105 ? 9.727 4.812 -2.207 1 98.56 105 PRO A CA 1
ATOM 822 C C . PRO A 1 105 ? 10.977 4.469 -1.398 1 98.56 105 PRO A C 1
ATOM 824 O O . PRO A 1 105 ? 12.016 4.152 -1.975 1 98.56 105 PRO A O 1
ATOM 827 N N . VAL A 1 106 ? 10.844 4.598 -0.081 1 98.25 106 VAL A N 1
ATOM 828 C CA . VAL A 1 106 ? 11.914 4.238 0.844 1 98.25 106 VAL A CA 1
ATOM 829 C C . VAL A 1 106 ? 11.641 2.855 1.438 1 98.25 106 VAL A C 1
ATOM 831 O O . VAL A 1 106 ? 12.539 2.006 1.481 1 98.25 106 VAL A O 1
ATOM 834 N N . THR A 1 107 ? 10.523 2.637 1.914 1 98.25 107 THR A N 1
ATOM 835 C CA . THR A 1 107 ? 10.117 1.357 2.488 1 98.25 107 THR A CA 1
ATOM 836 C C . THR A 1 107 ? 8.602 1.267 2.6 1 98.25 107 THR A C 1
ATOM 838 O O . THR A 1 107 ? 7.895 2.23 2.303 1 98.25 107 THR A O 1
ATOM 841 N N . VAL A 1 108 ? 8.094 0.133 2.891 1 98.75 108 VAL A N 1
ATOM 842 C CA . VAL A 1 108 ? 6.68 -0.154 3.123 1 98.75 108 VAL A CA 1
ATOM 843 C C . VAL A 1 108 ? 6.516 -0.938 4.422 1 98.75 108 VAL A C 1
ATOM 845 O O . VAL A 1 108 ? 7.305 -1.842 4.711 1 98.75 108 VAL A O 1
ATOM 848 N N . PHE A 1 109 ? 5.508 -0.525 5.168 1 98.25 109 PHE A N 1
ATOM 849 C CA . PHE A 1 109 ? 5.316 -1.139 6.477 1 98.25 109 PHE A CA 1
ATOM 850 C C . PHE A 1 109 ? 3.844 -1.43 6.73 1 98.25 109 PHE A C 1
ATOM 852 O O . PHE A 1 109 ? 2.996 -0.548 6.574 1 98.25 109 PHE A O 1
ATOM 859 N N . SER A 1 110 ? 3.549 -2.717 7.074 1 98.56 110 SER A N 1
ATOM 860 C CA . SER A 1 110 ? 2.217 -3.061 7.559 1 98.56 110 SER A CA 1
ATOM 861 C C . SER A 1 110 ? 2.068 -2.744 9.039 1 98.56 110 SER A C 1
ATOM 863 O O . SER A 1 110 ? 2.658 -3.418 9.891 1 98.56 110 SER A O 1
ATOM 865 N N . ALA A 1 111 ? 1.215 -1.816 9.352 1 97.19 111 ALA A N 1
ATOM 866 C CA . ALA A 1 111 ? 1.066 -1.39 10.734 1 97.19 111 ALA A CA 1
ATOM 867 C C . ALA A 1 111 ? 0.018 -2.23 11.461 1 97.19 111 ALA A C 1
ATOM 869 O O . ALA A 1 111 ? -0.935 -2.713 10.844 1 97.19 111 ALA A O 1
ATOM 870 N N . PRO A 1 112 ? 0.137 -2.355 12.766 1 93.62 112 PRO A N 1
ATOM 871 C CA . PRO A 1 112 ? -0.804 -3.17 13.539 1 93.62 112 PRO A CA 1
ATOM 872 C C . PRO A 1 112 ? -2.221 -2.598 13.539 1 93.62 112 PRO A C 1
ATOM 874 O O . PRO A 1 112 ? -3.182 -3.316 13.82 1 93.62 112 PRO A O 1
ATOM 877 N N . ASP A 1 113 ? -2.35 -1.358 13.188 1 93.19 113 ASP A N 1
ATOM 878 C CA . ASP A 1 113 ? -3.664 -0.724 13.242 1 93.19 113 ASP A CA 1
ATOM 879 C C . ASP A 1 113 ? -4.445 -0.964 11.953 1 93.19 113 ASP A C 1
ATOM 881 O O . ASP A 1 113 ? -5.52 -0.398 11.758 1 93.19 113 ASP A O 1
ATOM 885 N N . GLY A 1 114 ? -3.838 -1.68 11.062 1 95.38 114 GLY A N 1
ATOM 886 C CA . GLY A 1 114 ? -4.555 -2.047 9.852 1 95.38 114 GLY A CA 1
ATOM 887 C C . GLY A 1 114 ? -4.219 -1.157 8.664 1 95.38 114 GLY A C 1
ATOM 888 O O . GLY A 1 114 ? -4.855 -1.246 7.613 1 95.38 114 GLY A O 1
ATOM 889 N N . THR A 1 115 ? -3.229 -0.336 8.828 1 97.81 115 THR A N 1
ATOM 890 C CA . THR A 1 115 ? -2.809 0.492 7.707 1 97.81 115 THR A CA 1
ATOM 891 C C . THR A 1 115 ? -1.588 -0.111 7.016 1 97.81 115 THR A C 1
ATOM 893 O O . THR A 1 115 ? -0.841 -0.88 7.625 1 97.81 115 THR A O 1
ATOM 896 N N . LEU A 1 116 ? -1.498 0.107 5.777 1 98.75 116 LEU A N 1
ATOM 897 C CA . LEU A 1 116 ? -0.3 -0.12 4.977 1 98.75 116 LEU A CA 1
ATOM 898 C C . LEU A 1 116 ? 0.428 1.192 4.703 1 98.75 116 LEU A C 1
ATOM 900 O O . LEU A 1 116 ? -0.058 2.029 3.938 1 98.75 116 LEU A O 1
ATOM 904 N N . VAL A 1 117 ? 1.611 1.344 5.254 1 98.81 117 VAL A N 1
ATOM 905 C CA . VAL A 1 117 ? 2.295 2.633 5.25 1 98.81 117 VAL A CA 1
ATOM 906 C C . VAL A 1 117 ? 3.398 2.631 4.195 1 98.81 117 VAL A C 1
ATOM 908 O O . VAL A 1 117 ? 4.352 1.855 4.289 1 98.81 117 VAL A O 1
ATOM 911 N N . ILE A 1 118 ? 3.262 3.477 3.217 1 98.88 118 ILE A N 1
ATOM 912 C CA . ILE A 1 118 ? 4.293 3.713 2.213 1 98.88 118 ILE A CA 1
ATOM 913 C C . ILE A 1 118 ? 5.141 4.914 2.621 1 98.88 118 ILE A C 1
ATOM 915 O O . ILE A 1 118 ? 4.617 6.012 2.828 1 98.88 118 ILE A O 1
ATOM 919 N N . CYS A 1 119 ? 6.379 4.719 2.732 1 98.81 119 CYS A N 1
ATOM 920 C CA . CYS A 1 119 ? 7.293 5.816 3.035 1 98.81 119 CYS A CA 1
ATOM 921 C C . CYS A 1 119 ? 7.988 6.312 1.772 1 98.81 119 CYS A C 1
ATOM 923 O O . CYS A 1 119 ? 8.656 5.543 1.085 1 98.81 119 CYS A O 1
ATOM 925 N N . GLY A 1 120 ? 7.758 7.547 1.498 1 98.88 120 GLY A N 1
ATOM 926 C CA . GLY A 1 120 ? 8.422 8.172 0.367 1 98.88 120 GLY A CA 1
ATOM 927 C C . GLY A 1 120 ? 9.43 9.227 0.777 1 98.88 120 GLY A C 1
ATOM 928 O O . GLY A 1 120 ? 9.398 9.719 1.905 1 98.88 120 GLY A O 1
ATOM 929 N N . GLN A 1 121 ? 10.328 9.508 -0.134 1 98.81 121 GLN A N 1
ATOM 930 C CA . GLN A 1 121 ? 11.305 10.57 0.052 1 98.81 121 GLN A CA 1
ATOM 931 C C . GLN A 1 121 ? 11.422 11.438 -1.201 1 98.81 121 GLN A C 1
ATOM 933 O O . GLN A 1 121 ? 11.422 10.914 -2.32 1 98.81 121 GLN A O 1
ATOM 938 N N . VAL A 1 122 ? 11.516 12.719 -1.001 1 98.69 122 VAL A N 1
ATOM 939 C CA . VAL A 1 122 ? 11.727 13.648 -2.104 1 98.69 122 VAL A CA 1
ATOM 940 C C . VAL A 1 122 ? 13.141 14.219 -2.035 1 98.69 122 VAL A C 1
ATOM 942 O O . VAL A 1 122 ? 13.844 14.047 -1.034 1 98.69 122 VAL A O 1
ATOM 945 N N . PRO A 1 123 ? 13.594 14.82 -3.156 1 97.5 123 PRO A N 1
ATOM 946 C CA . PRO A 1 123 ? 14.891 15.5 -3.102 1 97.5 123 PRO A CA 1
ATOM 947 C C . PRO A 1 123 ? 14.914 16.641 -2.082 1 97.5 123 PRO A C 1
ATOM 949 O O . PRO A 1 123 ? 13.867 17.188 -1.733 1 97.5 123 PRO A O 1
ATOM 952 N N . PRO A 1 124 ? 16.094 16.953 -1.613 1 96.88 124 PRO A N 1
ATOM 953 C CA . PRO A 1 124 ? 16.203 18.016 -0.61 1 96.88 124 PRO A CA 1
ATOM 954 C C . PRO A 1 124 ? 15.711 19.359 -1.125 1 96.88 124 PRO A C 1
ATOM 956 O O . PRO A 1 124 ? 15.922 19.703 -2.295 1 96.88 124 PRO A O 1
ATOM 959 N N . LEU A 1 125 ? 15.078 20.078 -0.23 1 96 125 LEU A N 1
ATOM 960 C CA . LEU A 1 125 ? 14.672 21.453 -0.467 1 96 125 LEU A CA 1
ATOM 961 C C . LEU A 1 125 ? 15.562 22.422 0.302 1 96 125 LEU A C 1
ATOM 963 O O . LEU A 1 125 ? 15.953 22.156 1.439 1 96 125 LEU A O 1
ATOM 967 N N . PRO A 1 126 ? 15.836 23.594 -0.335 1 93.25 126 PRO A N 1
ATOM 968 C CA . PRO A 1 126 ? 16.516 24.625 0.452 1 93.25 126 PRO A CA 1
ATOM 969 C C . PRO A 1 126 ? 15.656 25.188 1.578 1 93.25 126 PRO A C 1
ATOM 971 O O . PRO A 1 126 ? 14.453 25.391 1.394 1 93.25 126 PRO A O 1
ATOM 974 N N . ALA A 1 127 ? 16.266 25.422 2.664 1 91 127 ALA A N 1
ATOM 975 C CA . ALA A 1 127 ? 15.547 25.969 3.809 1 91 127 ALA A CA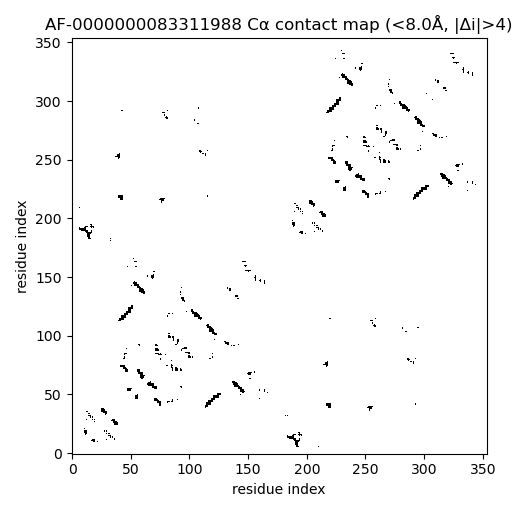 1
ATOM 976 C C . ALA A 1 127 ? 14.914 27.312 3.463 1 91 127 ALA A C 1
ATOM 978 O O . ALA A 1 127 ? 13.836 27.641 3.959 1 91 127 ALA A O 1
ATOM 979 N N . THR A 1 128 ? 15.539 28 2.588 1 90.75 128 THR A N 1
ATOM 980 C CA . THR A 1 128 ? 15.094 29.344 2.195 1 90.75 128 THR A CA 1
ATOM 981 C C . THR A 1 128 ? 13.797 29.266 1.391 1 90.75 128 THR A C 1
ATOM 983 O O . THR A 1 128 ? 13.094 30.266 1.237 1 90.75 128 THR A O 1
ATOM 986 N N . ASP A 1 129 ? 13.453 28.125 0.987 1 88.88 129 ASP A N 1
ATOM 987 C CA . ASP A 1 129 ? 12.305 27.953 0.108 1 88.88 129 ASP A CA 1
ATOM 988 C C . ASP A 1 129 ? 11.062 27.562 0.903 1 88.88 129 ASP A C 1
ATOM 990 O O . ASP A 1 129 ? 9.969 27.438 0.343 1 88.88 129 ASP A O 1
ATOM 994 N N . LEU A 1 130 ? 11.234 27.438 2.182 1 94.31 130 LEU A N 1
ATOM 995 C CA . LEU A 1 130 ? 10.086 27.031 2.977 1 94.31 130 LEU A CA 1
ATOM 996 C C . LEU A 1 130 ? 9.102 28.188 3.137 1 94.31 130 LEU A C 1
ATOM 998 O O . LEU A 1 130 ? 9.477 29.281 3.572 1 94.31 130 LEU A O 1
ATOM 1002 N N . PRO A 1 131 ? 7.902 27.969 2.822 1 95.5 131 PRO A N 1
ATOM 1003 C CA . PRO A 1 131 ? 6.891 29.016 3.037 1 95.5 131 PRO A CA 1
ATOM 1004 C C . PRO A 1 131 ? 6.543 29.203 4.512 1 95.5 131 PRO A C 1
ATOM 1006 O O . PRO A 1 131 ? 6.895 28.359 5.348 1 95.5 131 PRO A O 1
ATOM 1009 N N . PRO A 1 132 ? 5.918 30.359 4.754 1 94.62 132 PRO A N 1
ATOM 1010 C CA . PRO A 1 132 ? 5.41 30.484 6.121 1 94.62 132 PRO A CA 1
ATOM 1011 C C . PRO A 1 132 ? 4.473 29.344 6.512 1 94.62 132 PRO A C 1
ATOM 1013 O O . PRO A 1 132 ? 3.807 28.766 5.652 1 94.62 132 PRO A O 1
ATOM 1016 N N . PHE A 1 133 ? 4.508 29.047 7.758 1 95.81 133 PHE A N 1
ATOM 1017 C CA . PHE A 1 133 ? 3.678 27.969 8.289 1 95.81 133 PHE A CA 1
ATOM 1018 C C . PHE A 1 133 ? 2.453 28.531 9 1 95.81 133 PHE A C 1
ATOM 1020 O O . PHE A 1 133 ? 2.562 29.484 9.773 1 95.81 133 PHE A O 1
ATOM 1027 N N . GLU A 1 134 ? 1.32 27.891 8.672 1 95.06 134 GLU A N 1
ATOM 1028 C CA . GLU A 1 134 ? 0.085 28.188 9.383 1 95.06 134 GLU A CA 1
ATOM 1029 C C . GLU A 1 134 ? -0.466 26.938 10.086 1 95.06 134 GLU A C 1
ATOM 1031 O O . GLU A 1 134 ? -0.756 25.938 9.43 1 95.06 134 GLU A O 1
ATOM 1036 N N . PRO A 1 135 ? -0.625 27.047 11.398 1 95.75 135 PRO A N 1
ATOM 1037 C CA . PRO A 1 135 ? -1.183 25.906 12.125 1 95.75 135 PRO A CA 1
ATOM 1038 C C . PRO A 1 135 ? -2.594 25.547 11.672 1 95.75 135 PRO A C 1
ATOM 1040 O O . PRO A 1 135 ? -3.312 26.406 11.141 1 95.75 135 PRO A O 1
ATOM 1043 N N . SER A 1 136 ? -2.895 24.281 11.766 1 95.81 136 SER A N 1
ATOM 1044 C CA . SER A 1 136 ? -4.234 23.781 11.477 1 95.81 136 SER A CA 1
ATOM 1045 C C . SER A 1 136 ? -4.809 23.016 12.656 1 95.81 136 SER A C 1
ATOM 1047 O O . SER A 1 136 ? -4.184 22.938 13.719 1 95.81 136 SER A O 1
ATOM 1049 N N . GLN A 1 137 ? -6.008 22.562 12.484 1 95.69 137 GLN A N 1
ATOM 1050 C CA . GLN A 1 137 ? -6.629 21.75 13.516 1 95.69 137 GLN A CA 1
ATOM 1051 C C . GLN A 1 137 ? -5.883 20.438 13.695 1 95.69 137 GLN A C 1
ATOM 1053 O O . GLN A 1 137 ? -5.875 19.859 14.789 1 95.69 137 GLN A O 1
ATOM 1058 N N . GLU A 1 138 ? -5.195 20 12.719 1 96.38 138 GLU A N 1
ATOM 1059 C CA . GLU A 1 138 ? -4.547 18.688 12.734 1 96.38 138 GLU A CA 1
ATOM 1060 C C . GLU A 1 138 ? -3.072 18.812 13.102 1 96.38 138 GLU A C 1
ATOM 1062 O O . GLU A 1 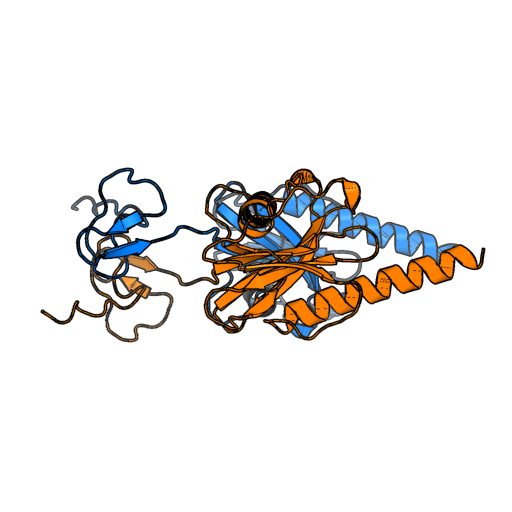138 ? -2.469 17.844 13.594 1 96.38 138 GLU A O 1
ATOM 1067 N N . VAL A 1 139 ? -2.516 19.969 12.836 1 98 139 VAL A N 1
ATOM 1068 C CA . VAL A 1 139 ? -1.082 20.172 13.008 1 98 139 VAL A CA 1
ATOM 1069 C C . VAL A 1 139 ? -0.84 21.516 13.688 1 98 139 VAL A C 1
ATOM 1071 O O . VAL A 1 139 ? -1.348 22.547 13.242 1 98 139 VAL A O 1
ATOM 1074 N N . SER A 1 140 ? 0.01 21.547 14.734 1 98.31 140 SER A N 1
ATOM 1075 C CA . SER A 1 140 ? 0.168 22.75 15.516 1 98.31 140 SER A CA 1
ATOM 1076 C C . SER A 1 140 ? 1.478 23.469 15.188 1 98.31 140 SER A C 1
ATOM 1078 O O . SER A 1 140 ? 1.596 24.672 15.359 1 98.31 140 SER A O 1
ATOM 1080 N N . GLU A 1 141 ? 2.443 22.688 14.773 1 98.25 141 GLU A N 1
ATOM 1081 C CA . GLU A 1 141 ? 3.785 23.203 14.555 1 98.25 141 GLU A CA 1
ATOM 1082 C C . GLU A 1 141 ? 4.48 22.484 13.398 1 98.25 141 GLU A C 1
ATOM 1084 O O . GLU A 1 141 ? 4.055 21.406 13 1 98.25 141 GLU A O 1
ATOM 1089 N N . ARG A 1 142 ? 5.402 23.141 12.852 1 98.06 142 ARG A N 1
ATOM 1090 C CA . ARG A 1 142 ? 6.328 22.578 11.875 1 98.06 142 ARG A CA 1
ATOM 1091 C C . ARG A 1 142 ? 7.777 22.797 12.297 1 98.06 142 ARG A C 1
ATOM 1093 O O . ARG A 1 142 ? 8.109 23.844 12.859 1 98.06 142 ARG A O 1
ATOM 1100 N N . THR A 1 143 ? 8.625 21.844 12.031 1 97.69 143 THR A N 1
ATOM 1101 C CA . THR A 1 143 ? 10.031 22 12.391 1 97.69 143 THR A CA 1
ATOM 1102 C C . THR A 1 143 ? 10.922 21.234 11.422 1 97.69 143 THR A C 1
ATOM 1104 O O . THR A 1 143 ? 10.43 20.484 10.57 1 97.69 143 THR A O 1
ATOM 1107 N N . ILE A 1 144 ? 12.148 21.531 11.508 1 98.12 144 ILE A N 1
ATOM 1108 C CA . ILE A 1 144 ? 13.195 20.766 10.844 1 98.12 144 ILE A CA 1
ATOM 1109 C C . ILE A 1 144 ? 14.023 20.016 11.883 1 98.12 144 ILE A C 1
ATOM 1111 O O . ILE A 1 144 ? 14.727 20.625 12.695 1 98.12 144 ILE A O 1
ATOM 1115 N N . LEU A 1 145 ? 13.898 18.719 11.844 1 98.38 145 LEU A N 1
ATOM 1116 C CA . LEU A 1 145 ? 14.656 17.891 12.781 1 98.38 145 LEU A CA 1
ATOM 1117 C C . LEU A 1 145 ? 16.078 17.672 12.281 1 98.38 145 LEU A C 1
ATOM 1119 O O . LEU A 1 145 ? 16.281 17.172 11.164 1 98.38 145 LEU A O 1
ATOM 1123 N N . THR A 1 146 ? 17.047 18.031 13.102 1 97.44 146 THR A N 1
ATOM 1124 C CA . THR A 1 146 ? 18.453 17.844 12.719 1 97.44 146 THR A CA 1
ATOM 1125 C C . THR A 1 146 ? 19.094 16.734 13.547 1 97.44 146 THR A C 1
ATOM 1127 O O . THR A 1 146 ? 20.234 16.359 13.297 1 97.44 146 THR A O 1
ATOM 1130 N N . GLU A 1 147 ? 18.406 16.266 14.523 1 97.5 147 GLU A N 1
ATOM 1131 C CA . GLU A 1 147 ? 18.812 15.141 15.367 1 97.5 147 GLU A CA 1
ATOM 1132 C C . GLU A 1 147 ? 17.656 14.148 15.547 1 97.5 147 GLU A C 1
ATOM 1134 O O . GLU A 1 147 ? 16.484 14.531 15.492 1 97.5 147 GLU A O 1
ATOM 1139 N N . PRO A 1 148 ? 18.094 12.906 15.789 1 97.44 148 PRO A N 1
ATOM 1140 C CA . PRO A 1 148 ? 17.031 11.93 16.031 1 97.44 148 PRO A CA 1
ATOM 1141 C C . PRO A 1 148 ? 16.219 12.242 17.281 1 97.44 148 PRO A C 1
ATOM 1143 O O . PRO A 1 148 ? 16.766 12.703 18.281 1 97.44 148 PRO A O 1
ATOM 1146 N N . VAL A 1 149 ? 14.961 12.078 17.141 1 98.06 149 VAL A N 1
ATOM 1147 C CA . VAL A 1 149 ? 14.047 12.242 18.266 1 98.06 149 VAL A CA 1
ATOM 1148 C C . VAL A 1 149 ? 13 11.141 18.25 1 98.06 149 VAL A C 1
ATOM 1150 O O . VAL A 1 149 ? 12.68 10.586 17.188 1 98.06 149 VAL A O 1
ATOM 1153 N N . GLU A 1 150 ? 12.5 10.766 19.469 1 98.5 150 GLU A N 1
ATOM 1154 C CA . GLU A 1 150 ? 11.352 9.867 19.516 1 98.5 150 GLU A CA 1
ATOM 1155 C C . GLU A 1 150 ? 10.102 10.539 18.953 1 98.5 150 GLU A C 1
ATOM 1157 O O . GLU A 1 150 ? 9.727 11.625 19.391 1 98.5 150 GLU A O 1
ATOM 1162 N N . MET A 1 151 ? 9.445 9.883 18.047 1 98.62 151 MET A N 1
ATOM 1163 C CA . MET A 1 151 ? 8.312 10.469 17.344 1 98.62 151 MET A CA 1
ATOM 1164 C C . MET A 1 151 ? 7.023 9.734 17.672 1 98.62 151 MET A C 1
ATOM 1166 O O . MET A 1 151 ? 7.023 8.805 18.484 1 98.62 151 MET A O 1
ATOM 1170 N N . ALA A 1 152 ? 5.938 10.25 17.078 1 98 152 ALA A N 1
ATOM 1171 C CA . ALA A 1 152 ? 4.602 9.742 17.391 1 98 152 ALA A CA 1
ATOM 1172 C C . ALA A 1 152 ? 4.516 8.234 17.172 1 98 152 ALA A C 1
ATOM 1174 O O . ALA A 1 152 ? 3.822 7.535 17.906 1 98 152 ALA A O 1
ATOM 1175 N N . PHE A 1 153 ? 5.215 7.738 16.188 1 97.5 153 PHE A N 1
ATOM 1176 C CA . PHE A 1 153 ? 5.172 6.332 15.805 1 97.5 153 PHE A CA 1
ATOM 1177 C C . PHE A 1 153 ? 6.578 5.773 15.625 1 97.5 153 PHE A C 1
ATOM 1179 O O . PHE A 1 153 ? 7.449 6.438 15.062 1 97.5 153 PHE A O 1
ATOM 1186 N N . PRO A 1 154 ? 6.801 4.602 16.047 1 97.38 154 PRO A N 1
ATOM 1187 C CA . PRO A 1 154 ? 8.141 4.016 15.992 1 97.38 154 PRO A CA 1
ATOM 1188 C C . PRO A 1 154 ? 8.734 4.039 14.578 1 97.38 154 PRO A C 1
ATOM 1190 O O . PRO A 1 154 ? 9.93 4.285 14.414 1 97.38 154 PRO A O 1
ATOM 1193 N N . LEU A 1 155 ? 7.965 3.777 13.609 1 97.5 155 LEU A N 1
ATOM 1194 C CA . LEU A 1 155 ? 8.453 3.785 12.234 1 97.5 155 LEU A CA 1
ATOM 1195 C C . LEU A 1 155 ? 9 5.16 11.859 1 97.5 155 LEU A C 1
ATOM 1197 O O . LEU A 1 155 ? 10.039 5.258 11.203 1 97.5 155 LEU A O 1
ATOM 1201 N N . HIS A 1 156 ? 8.297 6.203 12.25 1 98.56 156 HIS A N 1
ATOM 1202 C CA . HIS A 1 156 ? 8.773 7.555 11.977 1 98.56 156 HIS A CA 1
ATOM 1203 C C . HIS A 1 156 ? 10.133 7.801 12.609 1 98.56 156 HIS A C 1
ATOM 1205 O O . HIS A 1 156 ? 11.031 8.359 11.969 1 98.56 156 HIS A O 1
ATOM 1211 N N . THR A 1 157 ? 10.219 7.367 13.859 1 98.69 157 THR A N 1
ATOM 1212 C CA . THR A 1 157 ? 11.461 7.516 14.602 1 98.69 157 THR A CA 1
ATOM 1213 C C . THR A 1 157 ? 12.617 6.852 13.859 1 98.69 157 THR A C 1
ATOM 1215 O O . THR A 1 157 ? 13.672 7.465 13.648 1 98.69 157 THR A O 1
ATOM 1218 N N . ARG A 1 158 ? 12.406 5.684 13.438 1 98.31 158 ARG A N 1
ATOM 1219 C CA . ARG A 1 158 ? 13.438 4.91 12.758 1 98.31 158 ARG A CA 1
ATOM 1220 C C . ARG A 1 158 ? 13.82 5.555 11.43 1 98.31 158 ARG A C 1
ATOM 1222 O O . ARG A 1 158 ? 15 5.66 11.094 1 98.31 158 ARG A O 1
ATOM 1229 N N . LEU A 1 159 ? 12.867 5.973 10.672 1 98.31 159 LEU A N 1
ATOM 1230 C CA . LEU A 1 159 ? 13.102 6.555 9.352 1 98.31 159 LEU A CA 1
ATOM 1231 C C . LEU A 1 159 ? 13.93 7.828 9.461 1 98.31 159 LEU A C 1
ATOM 1233 O O . LEU A 1 159 ? 14.875 8.031 8.695 1 98.31 159 LEU A O 1
ATOM 1237 N N . VAL A 1 160 ? 13.562 8.641 10.406 1 98.62 160 VAL A N 1
ATOM 1238 C CA . VAL A 1 160 ? 14.258 9.906 10.594 1 98.62 160 VAL A CA 1
ATOM 1239 C C . VAL A 1 160 ? 15.688 9.648 11.078 1 98.62 160 VAL A C 1
ATOM 1241 O O . VAL A 1 160 ? 16.641 10.25 10.57 1 98.62 160 VAL A O 1
ATOM 1244 N N . ALA A 1 161 ? 15.82 8.742 12.023 1 98.56 161 ALA A N 1
ATOM 1245 C CA . ALA A 1 161 ? 17.141 8.383 12.531 1 98.56 161 ALA A CA 1
ATOM 1246 C C . ALA A 1 161 ? 18.031 7.871 11.406 1 98.56 161 ALA A C 1
ATOM 1248 O O . ALA A 1 161 ? 19.188 8.281 11.281 1 98.56 161 ALA A O 1
ATOM 1249 N N . ASP A 1 162 ? 17.484 6.992 10.633 1 97.88 162 ASP A N 1
ATOM 1250 C CA . ASP A 1 162 ? 18.234 6.41 9.523 1 97.88 162 ASP A CA 1
ATOM 1251 C C . ASP A 1 162 ? 18.641 7.48 8.516 1 97.88 162 ASP A C 1
ATOM 1253 O O . ASP A 1 162 ? 19.766 7.477 8.016 1 97.88 162 ASP A O 1
ATOM 1257 N N . TYR A 1 163 ? 17.75 8.312 8.188 1 97.81 163 TYR A N 1
ATOM 1258 C CA . TYR A 1 163 ? 18.047 9.375 7.223 1 97.81 163 TYR A CA 1
ATOM 1259 C C . TYR A 1 163 ? 19.172 10.273 7.719 1 97.81 163 TYR A C 1
ATOM 1261 O O . TYR A 1 163 ? 20.125 10.547 6.988 1 97.81 163 TYR A O 1
ATOM 1269 N N . LEU A 1 164 ? 19 10.719 8.945 1 97.88 164 LEU A N 1
ATOM 1270 C CA . LEU A 1 164 ? 19.969 11.641 9.516 1 97.88 164 LEU A CA 1
ATOM 1271 C C . LEU A 1 164 ? 21.344 10.992 9.625 1 97.88 164 LEU A C 1
ATOM 1273 O O . LEU A 1 164 ? 22.375 11.648 9.438 1 97.88 164 LEU A O 1
ATOM 1277 N N . ALA A 1 165 ? 21.359 9.727 9.914 1 96.75 165 ALA A N 1
ATOM 1278 C CA . ALA A 1 165 ? 22.625 8.992 9.961 1 96.75 165 ALA A CA 1
ATOM 1279 C C . ALA A 1 165 ? 23.281 8.945 8.586 1 96.75 165 ALA A C 1
ATOM 1281 O O . ALA A 1 165 ? 24.5 9.078 8.469 1 96.75 165 ALA A O 1
ATOM 1282 N N . ARG A 1 166 ? 22.5 8.75 7.609 1 95 166 ARG A N 1
ATOM 1283 C CA . ARG A 1 166 ? 23.016 8.672 6.246 1 95 166 ARG A CA 1
ATOM 1284 C C . ARG A 1 166 ? 23.641 9.992 5.812 1 95 166 ARG A C 1
ATOM 1286 O O . ARG A 1 166 ? 24.703 10.016 5.191 1 95 166 ARG A O 1
ATOM 1293 N N . ILE A 1 167 ? 23.016 11.078 6.098 1 92.12 167 ILE A N 1
ATOM 1294 C CA . ILE A 1 167 ? 23.516 12.375 5.648 1 92.12 167 ILE A CA 1
ATOM 1295 C C . ILE A 1 167 ? 24.781 12.734 6.426 1 92.12 167 ILE A C 1
ATOM 1297 O O . ILE A 1 167 ? 25.688 13.383 5.891 1 92.12 167 ILE A O 1
ATOM 1301 N N . ARG A 1 168 ? 24.812 12.375 7.613 1 90.31 168 ARG A N 1
ATOM 1302 C CA . ARG A 1 168 ? 26.016 12.625 8.406 1 90.31 168 ARG A CA 1
ATOM 1303 C C . ARG A 1 168 ? 27.203 11.828 7.871 1 90.31 168 ARG A C 1
ATOM 1305 O O . ARG A 1 168 ? 28.328 12.336 7.832 1 90.31 168 ARG A O 1
ATOM 1312 N N . ALA A 1 169 ? 26.969 10.617 7.496 1 88 169 ALA A N 1
ATOM 1313 C CA . ALA A 1 169 ? 28.016 9.758 6.949 1 88 169 ALA A CA 1
ATOM 1314 C C . ALA A 1 169 ? 28.484 10.273 5.594 1 88 169 ALA A C 1
ATOM 1316 O O . ALA A 1 169 ? 29.672 10.172 5.266 1 88 169 ALA A O 1
ATOM 1317 N N . GLY A 1 170 ? 27.562 10.664 4.828 1 80.5 170 GLY A N 1
ATOM 1318 C CA . GLY A 1 170 ? 27.922 11.211 3.527 1 80.5 170 GLY A CA 1
ATOM 1319 C C . GLY A 1 170 ? 28.75 12.484 3.621 1 80.5 170 GLY A C 1
ATOM 1320 O O . GLY A 1 170 ? 29.609 12.734 2.775 1 80.5 170 GLY A O 1
ATOM 1321 N N . ARG A 1 171 ? 28.5 13.281 4.539 1 72.06 171 ARG A N 1
ATOM 1322 C CA . ARG A 1 171 ? 29.25 14.516 4.762 1 72.06 171 ARG A CA 1
ATOM 1323 C C . ARG A 1 171 ? 30.656 14.219 5.27 1 72.06 171 ARG A C 1
ATOM 1325 O O . ARG A 1 171 ? 31.609 14.898 4.902 1 72.06 171 ARG A O 1
ATOM 1332 N N . SER A 1 172 ? 30.656 13.195 6.113 1 69.94 172 SER A N 1
ATOM 1333 C CA . SER A 1 172 ? 31.953 12.812 6.652 1 69.94 172 SER A CA 1
ATOM 1334 C C . SER A 1 172 ? 32.812 12.156 5.586 1 69.94 172 SER A C 1
ATOM 1336 O O . SER A 1 172 ? 34.062 12.281 5.617 1 69.94 172 SER A O 1
ATOM 1338 N N . GLY A 1 173 ? 32.25 11.422 4.789 1 57.78 173 GLY A N 1
ATOM 1339 C CA . GLY A 1 173 ? 33.031 10.82 3.723 1 57.78 173 GLY A CA 1
ATOM 1340 C C . GLY A 1 173 ? 33.438 11.805 2.643 1 57.78 173 GLY A C 1
ATOM 1341 O O . GLY A 1 173 ? 34.406 11.578 1.911 1 57.78 173 GLY A O 1
ATOM 1342 N N . GLY A 1 174 ? 32.688 12.797 2.303 1 52.38 174 GLY A N 1
ATOM 1343 C CA . GLY A 1 174 ? 33.062 13.82 1.342 1 52.38 174 GLY A CA 1
ATOM 1344 C C . GLY A 1 174 ? 34.156 14.758 1.854 1 52.38 174 GLY A C 1
ATOM 1345 O O . GLY A 1 174 ? 34.781 15.469 1.071 1 52.38 174 GLY A O 1
ATOM 1346 N N . GLU A 1 175 ? 34.312 15.055 3.104 1 43.97 175 GLU A N 1
ATOM 1347 C CA . GLU A 1 175 ? 35.406 15.898 3.588 1 43.97 175 GLU A CA 1
ATOM 1348 C C . GLU A 1 175 ? 36.719 15.141 3.584 1 43.97 175 GLU A C 1
ATOM 1350 O O . GLU A 1 175 ? 37.781 15.727 3.801 1 43.97 175 GLU A O 1
ATOM 1355 N N . ALA A 1 176 ? 36.719 13.805 3.52 1 44.84 176 ALA A N 1
ATOM 1356 C CA . ALA A 1 176 ? 38.031 13.133 3.516 1 44.84 176 ALA A CA 1
ATOM 1357 C C . ALA A 1 176 ? 38.625 13.125 2.117 1 44.84 176 ALA A C 1
ATOM 1359 O O . ALA A 1 176 ? 39.781 12.711 1.935 1 44.84 176 ALA A O 1
ATOM 1360 N N . SER A 1 177 ? 37.812 13.273 1.114 1 37.97 177 SER A N 1
ATOM 1361 C CA . SER A 1 177 ? 38.625 13.344 -0.103 1 37.97 177 SER A CA 1
ATOM 1362 C C . SER A 1 177 ? 39.188 14.742 -0.316 1 37.97 177 SER A C 1
ATOM 1364 O O . SER A 1 177 ? 38.531 15.742 -0.015 1 37.97 177 SER A O 1
ATOM 1366 N N . MET B 1 1 ? -36.375 -16.562 -14.742 1 34.47 1 MET B N 1
ATOM 1367 C CA . MET B 1 1 ? -35.125 -16.469 -14.047 1 34.47 1 MET B CA 1
ATOM 1368 C C . MET B 1 1 ? -34.75 -15.008 -13.805 1 34.47 1 MET B C 1
ATOM 1370 O O . MET B 1 1 ? -34.562 -14.242 -14.75 1 34.47 1 MET B O 1
ATOM 1374 N N . GLY B 1 2 ? -35.25 -14.344 -12.766 1 39.62 2 GLY B N 1
ATOM 1375 C CA . GLY B 1 2 ? -35.25 -12.906 -12.547 1 39.62 2 GLY B CA 1
ATOM 1376 C C . GLY B 1 2 ? -33.844 -12.32 -12.602 1 39.62 2 GLY B C 1
ATOM 1377 O O . GLY B 1 2 ? -32.875 -13.008 -12.305 1 39.62 2 GLY B O 1
ATOM 1378 N N . GLU B 1 3 ? -33.594 -11.391 -13.445 1 46.78 3 GLU B N 1
ATOM 1379 C CA . GLU B 1 3 ? -32.312 -10.695 -13.555 1 46.78 3 GLU B CA 1
ATOM 1380 C C . GLU B 1 3 ? -31.75 -10.352 -12.18 1 46.78 3 GLU B C 1
ATOM 1382 O O . GLU B 1 3 ? -32.438 -9.758 -11.352 1 46.78 3 GLU B O 1
ATOM 1387 N N . ARG B 1 4 ? -30.953 -11.188 -11.617 1 53.25 4 ARG B N 1
ATOM 1388 C CA . ARG B 1 4 ? -30.312 -10.797 -10.359 1 53.25 4 ARG B CA 1
ATOM 1389 C C . ARG B 1 4 ? -29.938 -9.32 -10.375 1 53.25 4 ARG B C 1
ATOM 1391 O O . ARG B 1 4 ? -29.359 -8.836 -11.344 1 53.25 4 ARG B O 1
ATOM 1398 N N . PRO B 1 5 ? -30.719 -8.477 -9.586 1 61.03 5 PRO B N 1
ATOM 1399 C CA . PRO B 1 5 ? -30.359 -7.059 -9.578 1 61.03 5 PRO B CA 1
ATOM 1400 C C . PRO B 1 5 ? -28.844 -6.828 -9.516 1 61.03 5 PRO B C 1
ATOM 1402 O O . PRO B 1 5 ? -28.141 -7.562 -8.828 1 61.03 5 PRO B O 1
ATOM 1405 N N . ARG B 1 6 ? -28.266 -6.207 -10.555 1 68.06 6 ARG B N 1
ATOM 1406 C CA . ARG B 1 6 ? -26.859 -5.832 -10.586 1 68.06 6 ARG B CA 1
ATOM 1407 C C . ARG B 1 6 ? -26.531 -4.836 -9.484 1 68.06 6 ARG B C 1
ATOM 1409 O O . ARG B 1 6 ? -27.125 -3.756 -9.422 1 68.06 6 ARG B O 1
ATOM 1416 N N . TYR B 1 7 ? -25.984 -5.254 -8.305 1 81 7 TYR B N 1
ATOM 1417 C CA . TYR B 1 7 ? -25.562 -4.383 -7.211 1 81 7 TYR B CA 1
ATOM 1418 C C . TYR B 1 7 ? -24.234 -3.727 -7.512 1 81 7 TYR B C 1
ATOM 1420 O O . TYR B 1 7 ? -23.297 -4.387 -7.977 1 81 7 TYR B O 1
ATOM 1428 N N . GLU B 1 8 ? -24.266 -2.428 -7.434 1 88.62 8 GLU B N 1
ATOM 1429 C CA . GLU B 1 8 ? -23.031 -1.663 -7.621 1 88.62 8 GLU B CA 1
ATOM 1430 C C . GLU B 1 8 ? -22.219 -1.606 -6.332 1 88.62 8 GLU B C 1
ATOM 1432 O O . GLU B 1 8 ? -22.766 -1.354 -5.258 1 88.62 8 GLU B O 1
ATOM 1437 N N . ALA B 1 9 ? -20.953 -1.945 -6.48 1 90.81 9 ALA B N 1
ATOM 1438 C CA . ALA B 1 9 ? -20.078 -1.872 -5.309 1 90.81 9 ALA B CA 1
ATOM 1439 C C . ALA B 1 9 ? -20.141 -0.487 -4.672 1 90.81 9 ALA B C 1
ATOM 1441 O O . ALA B 1 9 ? -20.141 0.527 -5.375 1 90.81 9 ALA B O 1
ATOM 1442 N N . HIS B 1 10 ? -20.25 -0.429 -3.396 1 93.38 10 HIS B N 1
ATOM 1443 C CA . HIS B 1 10 ? -20.188 0.777 -2.58 1 93.38 10 HIS B CA 1
ATOM 1444 C C . HIS B 1 10 ? -21.422 1.649 -2.793 1 93.38 10 HIS B C 1
ATOM 1446 O O . HIS B 1 10 ? -21.359 2.865 -2.598 1 93.38 10 HIS B O 1
ATOM 1452 N N . SER B 1 11 ? -22.484 1.042 -3.182 1 95.44 11 SER B N 1
ATOM 1453 C CA . SER B 1 11 ? -23.703 1.812 -3.404 1 95.44 11 SER B CA 1
ATOM 1454 C C . SER B 1 11 ? -24.469 2.018 -2.105 1 95.44 11 SER B C 1
ATOM 1456 O O . SER B 1 11 ? -25.391 2.838 -2.045 1 95.44 11 SER B O 1
ATOM 1458 N N . HIS B 1 12 ? -24.078 1.299 -1.07 1 96.62 12 HIS B N 1
ATOM 1459 C CA . HIS B 1 12 ? -24.75 1.397 0.221 1 96.62 12 HIS B CA 1
ATOM 1460 C C . HIS B 1 12 ? -23.75 1.672 1.341 1 96.62 12 HIS B C 1
ATOM 1462 O O . HIS B 1 12 ? -22.594 1.25 1.264 1 96.62 12 HIS B O 1
ATOM 1468 N N . CYS B 1 13 ? -24.219 2.379 2.291 1 97 13 CYS B N 1
ATOM 1469 C CA . CYS B 1 13 ? -23.438 2.654 3.492 1 97 13 CYS B CA 1
ATOM 1470 C C . CYS B 1 13 ? -23.094 1.364 4.223 1 97 13 CYS B C 1
ATOM 1472 O O . CYS B 1 13 ? -23.969 0.578 4.562 1 97 13 CYS B O 1
ATOM 1474 N N . SER B 1 14 ? -21.797 1.171 4.496 1 95.81 14 SER B N 1
ATOM 1475 C CA . SER B 1 14 ? -21.359 -0.072 5.121 1 95.81 14 SER B CA 1
ATOM 1476 C C . SER B 1 14 ? -21.641 -0.066 6.621 1 95.81 14 SER B C 1
ATOM 1478 O O . SER B 1 14 ? -21.422 -1.073 7.301 1 95.81 14 SER B O 1
ATOM 1480 N N . TYR B 1 15 ? -22.094 1.018 7.184 1 96.06 15 TYR B N 1
ATOM 1481 C CA . TYR B 1 15 ? -22.391 1.133 8.609 1 96.06 15 TYR B CA 1
ATOM 1482 C C . TYR B 1 15 ? -23.859 0.795 8.891 1 96.06 15 TYR B C 1
ATOM 1484 O O . TYR B 1 15 ? -24.156 0.078 9.844 1 96.06 15 TYR B O 1
ATOM 1492 N N . CYS B 1 16 ? -24.766 1.367 7.973 1 97.06 16 CYS B N 1
ATOM 1493 C CA . CYS B 1 16 ? -26.172 1.246 8.32 1 97.06 16 CYS B CA 1
ATOM 1494 C C . CYS B 1 16 ? -26.969 0.63 7.176 1 97.06 16 CYS B C 1
ATOM 1496 O O . CYS B 1 16 ? -28.156 0.356 7.316 1 97.06 16 CYS B O 1
ATOM 1498 N N . GLY B 1 17 ? -26.344 0.542 6.047 1 96.62 17 GLY B N 1
ATOM 1499 C CA . GLY B 1 17 ? -26.984 -0.144 4.93 1 96.62 17 GLY B CA 1
ATOM 1500 C C . GLY B 1 17 ? -27.781 0.782 4.035 1 96.62 17 GLY B C 1
ATOM 1501 O O . GLY B 1 17 ? -28.281 0.361 2.994 1 96.62 17 GLY B O 1
ATOM 1502 N N . ALA B 1 18 ? -27.891 2.035 4.363 1 97.12 18 ALA B N 1
ATOM 1503 C CA . ALA B 1 18 ? -28.656 2.98 3.549 1 97.12 18 ALA B CA 1
ATOM 1504 C C . ALA B 1 18 ? -28 3.188 2.189 1 97.12 18 ALA B C 1
ATOM 1506 O O . ALA B 1 18 ? -26.766 3.248 2.09 1 97.12 18 ALA B O 1
ATOM 1507 N N . PRO B 1 19 ? -28.812 3.318 1.198 1 96.5 19 PRO B N 1
ATOM 1508 C CA . PRO B 1 19 ? -28.234 3.6 -0.116 1 96.5 19 PRO B CA 1
ATOM 1509 C C . PRO B 1 19 ? -27.688 5.02 -0.228 1 96.5 19 PRO B C 1
ATOM 1511 O O . PRO B 1 19 ? -28.266 5.953 0.342 1 96.5 19 PRO B O 1
ATOM 1514 N N . PHE B 1 20 ? -26.578 5.156 -0.927 1 96.5 20 PHE B N 1
ATOM 1515 C CA . PHE B 1 20 ? -26.094 6.477 -1.304 1 96.5 20 PHE B CA 1
ATOM 1516 C C . PHE B 1 20 ? -26.812 6.992 -2.541 1 96.5 20 PHE B C 1
ATOM 1518 O O . PHE B 1 20 ? -27.203 6.207 -3.412 1 96.5 20 PHE B O 1
ATOM 1525 N N . PRO B 1 21 ? -27 8.367 -2.568 1 94.5 21 PRO B N 1
ATOM 1526 C CA . PRO B 1 21 ? -27.438 8.898 -3.857 1 94.5 21 PRO B CA 1
ATOM 1527 C C . PRO B 1 21 ? -26.5 8.516 -5.008 1 94.5 21 PRO B C 1
ATOM 1529 O O . PRO B 1 21 ? -25.297 8.375 -4.809 1 94.5 21 PRO B O 1
ATOM 1532 N N . PRO B 1 22 ? -27.125 8.375 -6.156 1 88.38 22 PRO B N 1
ATOM 1533 C CA . PRO B 1 22 ? -26.297 8.031 -7.309 1 88.38 22 PRO B CA 1
ATOM 1534 C C . PRO B 1 22 ? -25.188 9.062 -7.57 1 88.38 22 PRO B C 1
ATOM 1536 O O . PRO B 1 22 ? -25.422 10.266 -7.426 1 88.38 22 PRO B O 1
ATOM 1539 N N . GLN B 1 23 ? -24 8.742 -7.809 1 87.25 23 GLN B N 1
ATOM 1540 C CA . GLN B 1 23 ? -22.844 9.516 -8.242 1 87.25 23 GLN B CA 1
ATOM 1541 C C . GLN B 1 23 ? -22.375 10.469 -7.148 1 87.25 23 GLN B C 1
ATOM 1543 O O . GLN B 1 23 ? -21.766 11.5 -7.43 1 87.25 23 GLN B O 1
ATOM 1548 N N . GLN B 1 24 ? -22.859 10.242 -5.891 1 92.94 24 GLN B N 1
ATOM 1549 C CA . GLN B 1 24 ? -22.281 11.031 -4.812 1 92.94 24 GLN B CA 1
ATOM 1550 C C . GLN B 1 24 ? -20.766 10.938 -4.824 1 92.94 24 GLN B C 1
ATOM 1552 O O . GLN B 1 24 ? -20.203 9.844 -4.871 1 92.94 24 GLN B O 1
ATOM 1557 N N . PRO B 1 25 ? -20.172 12.039 -4.828 1 93.94 25 PRO B N 1
ATOM 1558 C CA . PRO B 1 25 ? -18.703 11.992 -4.844 1 93.94 25 PRO B CA 1
ATOM 1559 C C . PRO B 1 25 ? -18.109 11.469 -3.537 1 93.94 25 PRO B C 1
ATOM 1561 O O . PRO B 1 25 ? -18.797 11.469 -2.506 1 93.94 25 PRO B O 1
ATOM 1564 N N . TRP B 1 26 ? -16.938 11.023 -3.631 1 94.56 26 TRP B N 1
ATOM 1565 C CA . TRP B 1 26 ? -16.219 10.594 -2.438 1 94.56 26 TRP B CA 1
ATOM 1566 C C . TRP B 1 26 ? -15.531 11.781 -1.763 1 94.56 26 TRP B C 1
ATOM 1568 O O . TRP B 1 26 ? -15.086 12.719 -2.434 1 94.56 26 TRP B O 1
ATOM 1578 N N . PRO B 1 27 ? -15.297 11.742 -0.474 1 95.25 27 PRO B N 1
ATOM 1579 C CA . PRO B 1 27 ? -15.914 10.805 0.472 1 95.25 27 PRO B CA 1
ATOM 1580 C C . PRO B 1 27 ? -17.422 10.961 0.545 1 95.25 27 PRO B C 1
ATOM 1582 O O . PRO B 1 27 ? -17.953 12.047 0.303 1 95.25 27 PRO B O 1
ATOM 1585 N N . ARG B 1 28 ? -18.094 9.867 0.916 1 95.94 28 ARG B N 1
ATOM 1586 C CA . ARG B 1 28 ? -19.547 9.844 0.926 1 95.94 28 ARG B CA 1
ATOM 1587 C C . ARG B 1 28 ? -20.094 9.977 2.346 1 95.94 28 ARG B C 1
ATOM 1589 O O . ARG B 1 28 ? -19.719 9.219 3.236 1 95.94 28 ARG B O 1
ATOM 1596 N N . HIS B 1 29 ? -20.938 10.898 2.459 1 96.31 29 HIS B N 1
ATOM 1597 C CA . HIS B 1 29 ? -21.609 11.125 3.732 1 96.31 29 HIS B CA 1
ATOM 1598 C C . HIS B 1 29 ? -22.984 10.453 3.76 1 96.31 29 HIS B C 1
ATOM 1600 O O . HIS B 1 29 ? -23.828 10.711 2.893 1 96.31 29 HIS B O 1
ATOM 1606 N N . CYS B 1 30 ? -23.188 9.648 4.691 1 96.75 30 CYS B N 1
ATOM 1607 C CA . CYS B 1 30 ? -24.469 8.977 4.809 1 96.75 30 CYS B CA 1
ATOM 1608 C C . CYS B 1 30 ? -25.484 9.867 5.508 1 96.75 30 CYS B C 1
ATOM 1610 O O . CYS B 1 30 ? -25.281 10.297 6.645 1 96.75 30 CYS B O 1
ATOM 1612 N N . ALA B 1 31 ? -26.578 10.078 4.984 1 95.81 31 ALA B N 1
ATOM 1613 C CA . ALA B 1 31 ? -27.609 10.953 5.527 1 95.81 31 ALA B CA 1
ATOM 1614 C C . ALA B 1 31 ? -28.344 10.289 6.688 1 95.81 31 ALA B C 1
ATOM 1616 O O . ALA B 1 31 ? -28.953 10.969 7.516 1 95.81 31 ALA B O 1
ATOM 1617 N N . ARG B 1 32 ? -28.25 9.008 6.656 1 95.31 32 ARG B N 1
ATOM 1618 C CA . ARG B 1 32 ? -29 8.281 7.68 1 95.31 32 ARG B CA 1
ATOM 1619 C C . ARG B 1 32 ? -28.219 8.203 8.984 1 95.31 32 ARG B C 1
ATOM 1621 O O . ARG B 1 32 ? -28.719 8.578 10.039 1 95.31 32 ARG B O 1
ATOM 1628 N N . CYS B 1 33 ? -27.031 7.727 8.945 1 96.56 33 CYS B N 1
ATOM 1629 C CA . CYS B 1 33 ? -26.328 7.457 10.195 1 96.56 33 CYS B CA 1
ATOM 1630 C C . CYS B 1 33 ? -25.297 8.539 10.484 1 96.56 33 CYS B C 1
ATOM 1632 O O . CYS B 1 33 ? -24.75 8.602 11.586 1 96.56 33 CYS B O 1
ATOM 1634 N N . GLY B 1 34 ? -24.938 9.305 9.508 1 96 34 GLY B N 1
ATOM 1635 C CA . GLY B 1 34 ? -24.016 10.406 9.719 1 96 34 GLY B CA 1
ATOM 1636 C C . GLY B 1 34 ? -22.562 10.008 9.523 1 96 34 GLY B C 1
ATOM 1637 O O . GLY B 1 34 ? -21.672 10.859 9.57 1 96 34 GLY B O 1
ATOM 1638 N N . ASN B 1 35 ? -22.297 8.75 9.172 1 96.06 35 ASN B N 1
ATOM 1639 C CA . ASN B 1 35 ? -20.922 8.305 8.969 1 96.06 35 ASN B CA 1
ATOM 1640 C C . ASN B 1 35 ? -20.406 8.672 7.582 1 96.06 35 ASN B C 1
ATOM 1642 O O . ASN B 1 35 ? -21.203 8.93 6.672 1 96.06 35 ASN B O 1
ATOM 1646 N N . VAL B 1 36 ? -19.062 8.773 7.492 1 95.56 36 VAL B N 1
ATOM 1647 C CA . VAL B 1 36 ? -18.391 9.102 6.242 1 95.56 36 VAL B CA 1
ATOM 1648 C C . VAL B 1 36 ? -17.656 7.875 5.711 1 95.56 36 VAL B C 1
ATOM 1650 O O . VAL B 1 36 ? -16.969 7.188 6.461 1 95.56 36 VAL B O 1
ATOM 1653 N N . SER B 1 37 ? -17.859 7.57 4.441 1 93.88 37 SER B N 1
ATOM 1654 C CA . SER B 1 37 ? -17.172 6.477 3.768 1 93.88 37 SER B CA 1
ATOM 1655 C C . SER B 1 37 ? -16.109 7.004 2.814 1 93.88 37 SER B C 1
ATOM 1657 O O . SER B 1 37 ? -16.328 7.992 2.113 1 93.88 37 SER B O 1
ATOM 1659 N N . PHE B 1 38 ? -15.023 6.34 2.904 1 95 38 PHE B N 1
ATOM 1660 C CA . PHE B 1 38 ? -13.922 6.676 2.012 1 95 38 PHE B CA 1
ATOM 1661 C C . PHE B 1 38 ? -13.648 5.535 1.037 1 95 38 PHE B C 1
ATOM 1663 O O . PHE B 1 38 ? -14.031 4.391 1.291 1 95 38 PHE B O 1
ATOM 1670 N N . ARG B 1 39 ? -13.102 5.859 -0.083 1 95.62 39 ARG B N 1
ATOM 1671 C CA . ARG B 1 39 ? -12.625 4.871 -1.046 1 95.62 39 ARG B CA 1
ATOM 1672 C C . ARG B 1 39 ? -11.109 4.953 -1.212 1 95.62 39 ARG B C 1
ATOM 1674 O O . ARG B 1 39 ? -10.57 6.023 -1.504 1 95.62 39 ARG B O 1
ATOM 1681 N N . ASN B 1 40 ? -10.453 3.865 -0.984 1 97.94 40 ASN B N 1
ATOM 1682 C CA . ASN B 1 40 ? -9 3.777 -1.058 1 97.94 40 ASN B CA 1
ATOM 1683 C C . ASN B 1 40 ? -8.555 2.729 -2.07 1 97.94 40 ASN B C 1
ATOM 1685 O O . ASN B 1 40 ? -9.32 1.826 -2.418 1 97.94 40 ASN B O 1
ATOM 1689 N N . PRO B 1 41 ? -7.309 2.893 -2.551 1 98.31 41 PRO B N 1
ATOM 1690 C CA . PRO B 1 41 ? -6.777 1.805 -3.377 1 98.31 41 PRO B CA 1
ATOM 1691 C C . PRO B 1 41 ? -6.688 0.481 -2.619 1 98.31 41 PRO B C 1
ATOM 1693 O O . PRO B 1 41 ? -6.531 0.475 -1.396 1 98.31 41 PRO B O 1
ATOM 1696 N N . ILE B 1 42 ? -6.801 -0.603 -3.336 1 98.12 42 ILE B N 1
ATOM 1697 C CA . ILE B 1 42 ? -6.715 -1.927 -2.729 1 98.12 42 ILE B CA 1
ATOM 1698 C C . ILE B 1 42 ? -5.281 -2.443 -2.82 1 98.12 42 ILE B C 1
ATOM 1700 O O . ILE B 1 42 ? -4.723 -2.553 -3.914 1 98.12 42 ILE B O 1
ATOM 1704 N N . PRO B 1 43 ? -4.648 -2.756 -1.721 1 98.81 43 PRO B N 1
ATOM 1705 C CA . PRO B 1 43 ? -3.262 -3.225 -1.761 1 98.81 43 PRO B CA 1
ATOM 1706 C C . PRO B 1 43 ? -3.125 -4.613 -2.385 1 98.81 43 PRO B C 1
ATOM 1708 O O . PRO B 1 43 ? -3.916 -5.508 -2.086 1 98.81 43 PRO B O 1
ATOM 1711 N N . VAL B 1 44 ? -2.137 -4.707 -3.234 1 98.75 44 VAL B N 1
ATOM 1712 C CA . VAL B 1 44 ? -1.716 -5.953 -3.869 1 98.75 44 VAL B CA 1
ATOM 1713 C C . VAL B 1 44 ? -0.209 -6.133 -3.701 1 98.75 44 VAL B C 1
ATOM 1715 O O . VAL B 1 44 ? 0.549 -5.164 -3.754 1 98.75 44 VAL B O 1
ATOM 1718 N N . THR B 1 45 ? 0.217 -7.328 -3.461 1 98.81 45 THR B N 1
ATOM 1719 C CA . THR B 1 45 ? 1.645 -7.625 -3.449 1 98.81 45 THR B CA 1
ATOM 1720 C C . THR B 1 45 ? 2.006 -8.578 -4.59 1 98.81 45 THR B C 1
ATOM 1722 O O . THR B 1 45 ? 1.25 -9.5 -4.898 1 98.81 45 THR B O 1
ATOM 1725 N N . ILE B 1 46 ? 3.062 -8.273 -5.266 1 98.88 46 ILE B N 1
ATOM 1726 C CA . ILE B 1 46 ? 3.682 -9.211 -6.195 1 98.88 46 ILE B CA 1
ATOM 1727 C C . ILE B 1 46 ? 5.109 -9.516 -5.746 1 98.88 46 ILE B C 1
ATOM 1729 O O . ILE B 1 46 ? 5.754 -8.688 -5.102 1 98.88 46 ILE B O 1
ATOM 1733 N N . VAL B 1 47 ? 5.621 -10.664 -6.086 1 98.94 47 VAL B N 1
ATOM 1734 C CA . VAL B 1 47 ? 6.855 -11.117 -5.457 1 98.94 47 VAL B CA 1
ATOM 1735 C C . VAL B 1 47 ? 7.836 -11.594 -6.523 1 98.94 47 VAL B C 1
ATOM 1737 O O . VAL B 1 47 ? 7.508 -12.461 -7.34 1 98.94 47 VAL B O 1
ATOM 1740 N N . LEU B 1 48 ? 8.969 -11 -6.547 1 98.88 48 LEU B N 1
ATOM 1741 C CA . LEU B 1 48 ? 10.117 -11.531 -7.27 1 98.88 48 LEU B CA 1
ATOM 1742 C C . LEU B 1 48 ? 10.773 -12.672 -6.496 1 98.88 48 LEU B C 1
ATOM 1744 O O . LEU B 1 48 ? 11.328 -12.453 -5.418 1 98.88 48 LEU B O 1
ATOM 1748 N N . VAL B 1 49 ? 10.688 -13.859 -7.02 1 98.75 49 VAL B N 1
ATOM 1749 C CA . VAL B 1 49 ? 11.312 -15.039 -6.43 1 98.75 49 VAL B CA 1
ATOM 1750 C C . VAL B 1 49 ? 12.445 -15.539 -7.328 1 98.75 49 VAL B C 1
ATOM 1752 O O . VAL B 1 49 ? 12.203 -16.266 -8.297 1 98.75 49 VAL B O 1
ATOM 1755 N N . PRO B 1 50 ? 13.609 -15.148 -6.977 1 98.38 50 PRO B N 1
ATOM 1756 C CA . PRO B 1 50 ? 14.75 -15.641 -7.746 1 98.38 50 PRO B CA 1
ATOM 1757 C C . PRO B 1 50 ? 14.969 -17.141 -7.574 1 98.38 50 PRO B C 1
ATOM 1759 O O . PRO B 1 50 ? 14.93 -17.656 -6.453 1 98.38 50 PRO B O 1
ATOM 1762 N N . VAL B 1 51 ? 15.102 -17.812 -8.688 1 97.12 51 VAL B N 1
ATOM 1763 C CA . VAL B 1 51 ? 15.406 -19.234 -8.703 1 97.12 51 VAL B CA 1
ATOM 1764 C C . VAL B 1 51 ? 16.547 -19.516 -9.688 1 97.12 51 VAL B C 1
ATOM 1766 O O . VAL B 1 51 ? 16.406 -19.297 -10.891 1 97.12 51 VAL B O 1
ATOM 1769 N N . GLY B 1 52 ? 17.656 -20.047 -9.141 1 90.62 52 GLY B N 1
ATOM 1770 C CA . GLY B 1 52 ? 18.797 -20.219 -10.016 1 90.62 52 GLY B CA 1
ATOM 1771 C C . GLY B 1 52 ? 19.234 -18.922 -10.68 1 90.62 52 GLY B C 1
ATOM 1772 O O . GLY B 1 52 ? 19.484 -17.922 -10 1 90.62 52 GLY B O 1
ATOM 1773 N N . SER B 1 53 ? 19.266 -18.922 -12.023 1 88.88 53 SER B N 1
ATOM 1774 C CA . SER B 1 53 ? 19.688 -17.734 -12.758 1 88.88 53 SER B CA 1
ATOM 1775 C C . SER B 1 53 ? 18.469 -16.984 -13.312 1 88.88 53 SER B C 1
ATOM 1777 O O . SER B 1 53 ? 18.625 -16.094 -14.164 1 88.88 53 SER B O 1
ATOM 1779 N N . GLY B 1 54 ? 17.359 -17.375 -12.797 1 96.88 54 GLY B N 1
ATOM 1780 C CA . GLY B 1 54 ? 16.156 -16.75 -13.305 1 96.88 54 GLY B CA 1
ATOM 1781 C C . GLY B 1 54 ? 15.195 -16.312 -12.211 1 96.88 54 GLY B C 1
ATOM 1782 O O . GLY B 1 54 ? 15.602 -16.125 -11.062 1 96.88 54 GLY B O 1
ATOM 1783 N N . VAL B 1 55 ? 13.945 -16.047 -12.672 1 98.38 55 VAL B N 1
ATOM 1784 C CA . VAL B 1 55 ? 12.906 -15.594 -11.758 1 98.38 55 VAL B CA 1
ATOM 1785 C C . VAL B 1 55 ? 11.633 -16.422 -11.961 1 98.38 55 VAL B C 1
ATOM 1787 O O . VAL B 1 55 ? 11.25 -16.703 -13.102 1 98.38 55 VAL B O 1
ATOM 1790 N N . LEU B 1 56 ? 11.031 -16.828 -10.852 1 98.69 56 LEU B N 1
ATOM 1791 C CA . LEU B 1 56 ? 9.797 -17.609 -10.859 1 98.69 56 LEU B CA 1
ATOM 1792 C C . LEU B 1 56 ? 8.648 -16.812 -11.461 1 98.69 56 LEU B C 1
ATOM 1794 O O . LEU B 1 56 ? 8.453 -15.633 -11.125 1 98.69 56 LEU B O 1
ATOM 1798 N N . ALA B 1 57 ? 7.91 -17.391 -12.406 1 98.81 57 ALA B N 1
ATOM 1799 C CA . ALA B 1 57 ? 6.707 -16.812 -12.984 1 98.81 57 ALA B CA 1
ATOM 1800 C C . ALA B 1 57 ? 5.605 -17.859 -13.141 1 98.81 57 ALA B C 1
ATOM 1802 O O . ALA B 1 57 ? 5.879 -19.047 -13.156 1 98.81 57 ALA B O 1
ATOM 1803 N N . VAL B 1 58 ? 4.426 -17.375 -13.18 1 98.75 58 VAL B N 1
ATOM 1804 C CA . VAL B 1 58 ? 3.277 -18.25 -13.367 1 98.75 58 VAL B CA 1
ATOM 1805 C C . VAL B 1 58 ? 2.473 -17.797 -14.578 1 98.75 58 VAL B C 1
ATOM 1807 O O . VAL B 1 58 ? 2.498 -16.609 -14.938 1 98.75 58 VAL B O 1
ATOM 1810 N N . ARG B 1 59 ? 1.78 -18.719 -15.172 1 98.75 59 ARG B N 1
ATOM 1811 C CA . ARG B 1 59 ? 0.902 -18.391 -16.297 1 98.75 59 ARG B CA 1
ATOM 1812 C C . ARG B 1 59 ? -0.542 -18.234 -15.828 1 98.75 59 ARG B C 1
ATOM 1814 O O . ARG B 1 59 ? -1.133 -19.172 -15.297 1 98.75 59 ARG B O 1
ATOM 1821 N N . ARG B 1 60 ? -1.097 -17.031 -16.016 1 98.31 60 ARG B N 1
ATOM 1822 C CA . ARG B 1 60 ? -2.455 -16.75 -15.57 1 98.31 60 ARG B CA 1
ATOM 1823 C C . ARG B 1 60 ? -3.471 -17.609 -16.312 1 98.31 60 ARG B C 1
ATOM 1825 O O . ARG B 1 60 ? -3.359 -17.812 -17.516 1 98.31 60 ARG B O 1
ATOM 1832 N N . ASN B 1 61 ? -4.414 -18.078 -15.547 1 98.06 61 ASN B N 1
ATOM 1833 C CA . ASN B 1 61 ? -5.488 -18.875 -16.125 1 98.06 61 ASN B CA 1
ATOM 1834 C C . ASN B 1 61 ? -6.848 -18.203 -15.922 1 98.06 61 ASN B C 1
ATOM 1836 O O . ASN B 1 61 ? -7.887 -18.875 -15.992 1 98.06 61 ASN B O 1
ATOM 1840 N N . ILE B 1 62 ? -6.852 -16.984 -15.492 1 96.38 62 ILE B N 1
ATOM 1841 C CA . ILE B 1 62 ? -8.047 -16.172 -15.32 1 96.38 62 ILE B CA 1
ATOM 1842 C C . ILE B 1 62 ? -7.828 -14.797 -15.953 1 96.38 62 ILE B C 1
ATOM 1844 O O . ILE B 1 62 ? -6.688 -14.383 -16.172 1 96.38 62 ILE B O 1
ATOM 1848 N N . GLU B 1 63 ? -9.023 -14.164 -16.219 1 95.31 63 GLU B N 1
ATOM 1849 C CA . GLU B 1 63 ? -8.961 -12.789 -16.719 1 95.31 63 GLU B CA 1
ATOM 1850 C C . GLU B 1 63 ? -8.625 -11.812 -15.586 1 95.31 63 GLU B C 1
ATOM 1852 O O . GLU B 1 63 ? -8.859 -12.109 -14.414 1 95.31 63 GLU B O 1
ATOM 1857 N N . PRO B 1 64 ? -8.039 -10.719 -15.93 1 94.38 64 PRO B N 1
ATOM 1858 C CA . PRO B 1 64 ? -7.578 -10.297 -17.25 1 94.38 64 PRO B CA 1
ATOM 1859 C C . PRO B 1 64 ? -6.262 -10.953 -17.656 1 94.38 64 PRO B C 1
ATOM 1861 O O . PRO B 1 64 ? -5.539 -11.477 -16.797 1 94.38 64 PRO B O 1
ATOM 1864 N N . ARG B 1 65 ? -5.848 -10.906 -18.938 1 96.06 65 ARG B N 1
ATOM 1865 C CA . ARG B 1 65 ? -4.59 -11.344 -19.531 1 96.06 65 ARG B CA 1
ATOM 1866 C C . ARG B 1 65 ? -4.363 -12.836 -19.312 1 96.06 65 ARG B C 1
ATOM 1868 O O . ARG B 1 65 ? -3.271 -13.25 -18.922 1 96.06 65 ARG B O 1
ATOM 1875 N N . ARG B 1 66 ? -5.477 -13.602 -19.5 1 97.44 66 ARG B N 1
ATOM 1876 C CA . ARG B 1 66 ? -5.363 -15.055 -19.438 1 97.44 66 ARG B CA 1
ATOM 1877 C C . ARG B 1 66 ? -4.301 -15.57 -20.406 1 97.44 66 ARG B C 1
ATOM 1879 O O . ARG B 1 66 ? -4.234 -15.125 -21.562 1 97.44 66 ARG B O 1
ATOM 1886 N N . GLY B 1 67 ? -3.492 -16.469 -19.906 1 98.19 67 GLY B N 1
ATOM 1887 C CA . GLY B 1 67 ? -2.48 -17.078 -20.75 1 98.19 67 GLY B CA 1
ATOM 1888 C C . GLY B 1 67 ? -1.134 -16.391 -20.672 1 98.19 67 GLY B C 1
ATOM 1889 O O . GLY B 1 67 ? -0.135 -16.906 -21.188 1 98.19 67 GLY B O 1
ATOM 1890 N N . TRP B 1 68 ? -1.098 -15.242 -20.062 1 98.56 68 TRP B N 1
ATOM 1891 C CA . TRP B 1 68 ? 0.135 -14.469 -19.984 1 98.56 68 TRP B CA 1
ATOM 1892 C C . TRP B 1 68 ? 0.907 -14.805 -18.719 1 98.56 68 TRP B C 1
ATOM 1894 O O . TRP B 1 68 ? 0.316 -15.211 -17.719 1 98.56 68 TRP B O 1
ATOM 1904 N N . TRP B 1 69 ? 2.184 -14.609 -18.75 1 98.75 69 TRP B N 1
ATOM 1905 C CA . TRP B 1 69 ? 3.041 -14.766 -17.578 1 98.75 69 TRP B CA 1
ATOM 1906 C C . TRP B 1 69 ? 2.875 -13.586 -16.625 1 98.75 69 TRP B C 1
ATOM 1908 O O . TRP B 1 69 ? 2.695 -12.445 -17.062 1 98.75 69 TRP B O 1
ATOM 1918 N N . ALA B 1 70 ? 2.939 -13.891 -15.383 1 98.81 70 ALA B N 1
ATOM 1919 C CA . ALA B 1 70 ? 2.896 -12.875 -14.336 1 98.81 70 ALA B CA 1
ATOM 1920 C C . ALA B 1 70 ? 3.721 -13.297 -13.125 1 98.81 70 ALA B C 1
ATOM 1922 O O . ALA B 1 70 ? 4.027 -14.484 -12.961 1 98.81 70 ALA B O 1
ATOM 1923 N N . LEU B 1 71 ? 4.188 -12.352 -12.398 1 98.88 71 LEU B N 1
ATOM 1924 C CA . LEU B 1 71 ? 4.727 -12.641 -11.07 1 98.88 71 LEU B CA 1
ATOM 1925 C C . LEU B 1 71 ? 3.623 -13.094 -10.125 1 98.88 71 LEU B C 1
ATOM 1927 O O . LEU B 1 71 ? 2.504 -12.57 -10.172 1 98.88 71 LEU B O 1
ATOM 1931 N N . PRO B 1 72 ? 3.955 -14.094 -9.32 1 98.75 72 PRO B N 1
ATOM 1932 C CA . PRO B 1 72 ? 2.939 -14.453 -8.328 1 98.75 72 PRO B CA 1
ATOM 1933 C C . PRO B 1 72 ? 2.59 -13.297 -7.398 1 98.75 72 PRO B C 1
ATOM 1935 O O . PRO B 1 72 ? 3.463 -12.5 -7.043 1 98.75 72 PRO B O 1
ATOM 1938 N N . GLY B 1 73 ? 1.38 -13.188 -7.023 1 98.5 73 GLY B N 1
ATOM 1939 C CA . GLY B 1 73 ? 0.921 -12.117 -6.152 1 98.5 73 GLY B CA 1
ATOM 1940 C C . GLY B 1 73 ? -0.586 -12.094 -5.98 1 98.5 73 GLY B C 1
ATOM 1941 O O . GLY B 1 73 ? -1.288 -12.977 -6.48 1 98.5 73 GLY B O 1
ATOM 1942 N N . GLY B 1 74 ? -1.067 -11.133 -5.215 1 98.19 74 GLY B N 1
ATOM 1943 C CA . GLY B 1 74 ? -2.49 -11.008 -4.945 1 98.19 74 GLY B CA 1
ATOM 1944 C C . GLY B 1 74 ? -2.803 -9.953 -3.896 1 98.19 74 GLY B C 1
ATOM 1945 O O . GLY B 1 74 ? -1.919 -9.203 -3.482 1 98.19 74 GLY B O 1
ATOM 1946 N N . TYR B 1 75 ? -4.016 -9.953 -3.518 1 98.44 75 TYR B N 1
ATOM 1947 C CA . TYR B 1 75 ? -4.516 -8.945 -2.582 1 98.44 75 TYR B CA 1
ATOM 1948 C C . TYR B 1 75 ? -3.951 -9.172 -1.186 1 98.44 75 TYR B C 1
ATOM 1950 O O . TYR B 1 75 ? -3.727 -10.312 -0.778 1 98.44 75 TYR B O 1
ATOM 1958 N N . VAL B 1 76 ? -3.723 -8.094 -0.495 1 98.75 76 VAL B N 1
ATOM 1959 C CA . VAL B 1 76 ? -3.35 -8.148 0.915 1 98.75 76 VAL B CA 1
ATOM 1960 C C . VAL B 1 76 ? -4.605 -8.102 1.783 1 98.75 76 VAL B C 1
ATOM 1962 O O . VAL B 1 76 ? -5.391 -7.152 1.693 1 98.75 76 VAL B O 1
ATOM 1965 N N . ASP B 1 77 ? -4.762 -9.062 2.648 1 97.5 77 ASP B N 1
ATOM 1966 C CA . ASP B 1 77 ? -5.926 -9.109 3.527 1 97.5 77 ASP B CA 1
ATOM 1967 C C . ASP B 1 77 ? -5.648 -8.383 4.844 1 97.5 77 ASP B C 1
ATOM 1969 O O . ASP B 1 77 ? -4.5 -8.32 5.293 1 97.5 77 ASP B O 1
ATOM 1973 N N . TRP B 1 78 ? -6.746 -7.879 5.352 1 95.88 78 TRP B N 1
ATOM 1974 C CA . TRP B 1 78 ? -6.637 -7.293 6.684 1 95.88 78 TRP B CA 1
ATOM 1975 C C . TRP B 1 78 ? -6.105 -8.312 7.684 1 95.88 78 TRP B C 1
ATOM 1977 O O . TRP B 1 78 ? -6.508 -9.477 7.664 1 95.88 78 TRP B O 1
ATOM 1987 N N . GLY B 1 79 ? -5.184 -7.934 8.523 1 94.69 79 GLY B N 1
ATOM 1988 C CA . GLY B 1 79 ? -4.676 -8.812 9.57 1 94.69 79 GLY B CA 1
ATOM 1989 C C . GLY B 1 79 ? -3.367 -9.484 9.195 1 94.69 79 GLY B C 1
ATOM 1990 O O . GLY B 1 79 ? -2.744 -10.148 10.031 1 94.69 79 GLY B O 1
ATOM 1991 N N . GLU B 1 80 ? -2.973 -9.406 8.031 1 97.75 80 GLU B N 1
ATOM 1992 C CA . GLU B 1 80 ? -1.665 -9.922 7.637 1 97.75 80 GLU B CA 1
ATOM 1993 C C . GLU B 1 80 ? -0.761 -8.805 7.121 1 97.75 80 GLU B C 1
ATOM 1995 O O . GLU B 1 80 ? -1.244 -7.75 6.715 1 97.75 80 GLU B O 1
ATOM 2000 N N . THR B 1 81 ? 0.52 -9 7.18 1 98.69 81 THR B N 1
ATOM 2001 C CA . THR B 1 81 ? 1.466 -8.078 6.559 1 98.69 81 THR B CA 1
ATOM 2002 C C . THR B 1 81 ? 1.513 -8.289 5.047 1 98.69 81 THR B C 1
ATOM 2004 O O . THR B 1 81 ? 1.074 -9.328 4.547 1 98.69 81 THR B O 1
ATOM 2007 N N . TRP B 1 82 ? 1.997 -7.219 4.348 1 98.81 82 TRP B N 1
ATOM 2008 C CA . TRP B 1 82 ? 2.119 -7.379 2.9 1 98.81 82 TRP B CA 1
ATOM 2009 C C . TRP B 1 82 ? 3.07 -8.523 2.557 1 98.81 82 TRP B C 1
ATOM 2011 O O . TRP B 1 82 ? 2.889 -9.203 1.548 1 98.81 82 TRP B O 1
ATOM 2021 N N . GLN B 1 83 ? 4.008 -8.828 3.43 1 98.94 83 GLN B N 1
ATOM 2022 C CA . GLN B 1 83 ? 4.945 -9.93 3.24 1 98.94 83 GLN B CA 1
ATOM 2023 C C . GLN B 1 83 ? 4.254 -11.273 3.41 1 98.94 83 GLN B C 1
ATOM 2025 O O . GLN B 1 83 ? 4.484 -12.203 2.631 1 98.94 83 GLN B O 1
ATOM 2030 N N . GLU B 1 84 ? 3.443 -11.359 4.453 1 98.88 84 GLU B N 1
ATOM 2031 C CA . GLU B 1 84 ? 2.674 -12.586 4.668 1 98.88 84 GLU B CA 1
ATOM 2032 C C . GLU B 1 84 ? 1.736 -12.859 3.496 1 98.88 84 GLU B C 1
ATOM 2034 O O . GLU B 1 84 ? 1.58 -14.008 3.074 1 98.88 84 GLU B O 1
ATOM 2039 N N . ALA B 1 85 ? 1.114 -11.828 3.008 1 98.88 85 ALA B N 1
ATOM 2040 C CA . ALA B 1 85 ? 0.269 -11.961 1.825 1 98.88 85 ALA B CA 1
ATOM 2041 C C . ALA B 1 85 ? 1.069 -12.492 0.639 1 98.88 85 ALA B C 1
ATOM 2043 O O . ALA B 1 85 ? 0.625 -13.406 -0.059 1 98.88 85 ALA B O 1
ATOM 2044 N N . GLY B 1 86 ? 2.242 -11.883 0.405 1 98.88 86 GLY B N 1
ATOM 2045 C CA . GLY B 1 86 ? 3.107 -12.352 -0.667 1 98.88 86 GLY B CA 1
ATOM 2046 C C . GLY B 1 86 ? 3.459 -13.82 -0.554 1 98.88 86 GLY B C 1
ATOM 2047 O O . GLY B 1 86 ? 3.371 -14.562 -1.535 1 98.88 86 GLY B O 1
ATOM 2048 N N . ALA B 1 87 ? 3.85 -14.203 0.643 1 98.81 87 ALA B N 1
ATOM 2049 C CA . ALA B 1 87 ? 4.215 -15.594 0.873 1 98.81 87 ALA B CA 1
ATOM 2050 C C . ALA B 1 87 ? 3.029 -16.531 0.628 1 98.81 87 ALA B C 1
ATOM 2052 O O . ALA B 1 87 ? 3.18 -17.594 0.024 1 98.81 87 ALA B O 1
ATOM 2053 N N . ARG B 1 88 ? 1.872 -16.141 1.108 1 98.62 88 ARG B N 1
ATOM 2054 C CA . ARG B 1 88 ? 0.659 -16.938 0.906 1 98.62 88 ARG B CA 1
ATOM 2055 C C . ARG B 1 88 ? 0.35 -17.094 -0.579 1 98.62 88 ARG B C 1
ATOM 2057 O O . ARG B 1 88 ? 0.097 -18.203 -1.053 1 98.62 88 ARG B O 1
ATOM 2064 N N . GLU B 1 89 ? 0.408 -16 -1.315 1 98.5 89 GLU B N 1
ATOM 2065 C CA . GLU B 1 89 ? 0.082 -16.016 -2.738 1 98.5 89 GLU B CA 1
ATOM 2066 C C . GLU B 1 89 ? 1.083 -16.844 -3.529 1 98.5 89 GLU B C 1
ATOM 2068 O O . GLU B 1 89 ? 0.708 -17.547 -4.477 1 98.5 89 GLU B O 1
ATOM 2073 N N . VAL B 1 90 ? 2.398 -16.734 -3.217 1 98.5 90 VAL B N 1
ATOM 2074 C CA . VAL B 1 90 ? 3.424 -17.531 -3.885 1 98.5 90 VAL B CA 1
ATOM 2075 C C . VAL B 1 90 ? 3.146 -19.016 -3.67 1 98.5 90 VAL B C 1
ATOM 2077 O O . VAL B 1 90 ? 3.248 -19.828 -4.605 1 98.5 90 VAL B O 1
ATOM 2080 N N . TYR B 1 91 ? 2.783 -19.328 -2.48 1 98.19 91 TYR B N 1
ATOM 2081 C CA . TYR B 1 91 ? 2.459 -20.719 -2.191 1 98.19 91 TYR B CA 1
ATOM 2082 C C . TYR B 1 91 ? 1.224 -21.172 -2.965 1 98.19 91 TYR B C 1
ATOM 2084 O O . TYR B 1 91 ? 1.233 -22.219 -3.613 1 98.19 91 TYR B O 1
ATOM 2092 N N . GLU B 1 92 ? 0.196 -20.438 -2.893 1 97.88 92 GLU B N 1
ATOM 2093 C CA . GLU B 1 92 ? -1.069 -20.797 -3.531 1 97.88 92 GLU B CA 1
ATOM 2094 C C . GLU B 1 92 ? -0.91 -20.906 -5.043 1 97.88 92 GLU B C 1
ATOM 2096 O O . GLU B 1 92 ? -1.475 -21.812 -5.664 1 97.88 92 GLU B O 1
ATOM 2101 N N . GLU B 1 93 ? -0.156 -19.984 -5.637 1 98.19 93 GLU B N 1
ATOM 2102 C CA . GLU B 1 93 ? -0.093 -19.891 -7.094 1 98.19 93 GLU B CA 1
ATOM 2103 C C . GLU B 1 93 ? 1.053 -20.734 -7.648 1 98.19 93 GLU B C 1
ATOM 2105 O O . GLU B 1 93 ? 0.971 -21.234 -8.773 1 98.19 93 GLU B O 1
ATOM 2110 N N . ALA B 1 94 ? 2.17 -20.875 -6.934 1 97.94 94 ALA B N 1
ATOM 2111 C CA . ALA B 1 94 ? 3.373 -21.469 -7.504 1 97.94 94 ALA B CA 1
ATOM 2112 C C . ALA B 1 94 ? 3.789 -22.719 -6.719 1 97.94 94 ALA B C 1
ATOM 2114 O O . ALA B 1 94 ? 4.699 -23.438 -7.129 1 97.94 94 ALA B O 1
ATOM 2115 N N . GLY B 1 95 ? 3.158 -22.938 -5.57 1 97.31 95 GLY B N 1
ATOM 2116 C CA . GLY B 1 95 ? 3.496 -24.094 -4.746 1 97.31 95 GLY B CA 1
ATOM 2117 C C . GLY B 1 95 ? 4.82 -23.938 -4.023 1 97.31 95 GLY B C 1
ATOM 2118 O O . GLY B 1 95 ? 5.434 -24.938 -3.623 1 97.31 95 GLY B O 1
ATOM 2119 N N . VAL B 1 96 ? 5.316 -22.75 -3.889 1 97.81 96 VAL B N 1
ATOM 2120 C CA . VAL B 1 96 ? 6.625 -22.484 -3.299 1 97.81 96 VAL B CA 1
ATOM 2121 C C . VAL B 1 96 ? 6.453 -21.812 -1.934 1 97.81 96 VAL B C 1
ATOM 2123 O O . VAL B 1 96 ? 5.695 -20.859 -1.795 1 97.81 96 VAL B O 1
ATOM 2126 N N . THR B 1 97 ? 7.145 -22.359 -0.943 1 97.25 97 THR B N 1
ATOM 2127 C CA . THR B 1 97 ? 7.117 -21.766 0.39 1 97.25 97 THR B CA 1
ATOM 2128 C C . THR B 1 97 ? 8.266 -20.781 0.568 1 97.25 97 THR B C 1
ATOM 2130 O O . THR B 1 97 ? 9.422 -21.109 0.329 1 97.25 97 THR B O 1
ATOM 2133 N N . ILE B 1 98 ? 7.922 -19.609 0.919 1 97.25 98 ILE B N 1
ATOM 2134 C CA . ILE B 1 98 ? 8.93 -18.578 1.201 1 97.25 98 ILE B CA 1
ATOM 2135 C C . ILE B 1 98 ? 8.727 -18.031 2.611 1 97.25 98 ILE B C 1
ATOM 2137 O O . ILE B 1 98 ? 7.609 -18.047 3.137 1 97.25 98 ILE B O 1
ATOM 2141 N N . ASP B 1 99 ? 9.789 -17.625 3.246 1 98.19 99 ASP B N 1
ATOM 2142 C CA . ASP B 1 99 ? 9.742 -16.969 4.547 1 98.19 99 ASP B CA 1
ATOM 2143 C C . ASP B 1 99 ? 9.422 -15.477 4.391 1 98.19 99 ASP B C 1
ATOM 2145 O O . ASP B 1 99 ? 10.242 -14.711 3.887 1 98.19 99 ASP B O 1
ATOM 2149 N N . PRO B 1 100 ? 8.258 -15.078 4.855 1 98.75 100 PRO B N 1
ATOM 2150 C CA . PRO B 1 100 ? 7.875 -13.672 4.707 1 98.75 100 PRO B CA 1
ATOM 2151 C C . PRO B 1 100 ? 8.891 -12.711 5.332 1 98.75 100 PRO B C 1
ATOM 2153 O O . PRO B 1 100 ? 9.039 -11.578 4.871 1 98.75 100 PRO B O 1
ATOM 2156 N N . ALA B 1 101 ? 9.578 -13.172 6.309 1 98.44 101 ALA B N 1
ATOM 2157 C CA . ALA B 1 101 ? 10.508 -12.328 7.047 1 98.44 101 ALA B CA 1
ATOM 2158 C C . ALA B 1 101 ? 11.695 -11.922 6.172 1 98.44 101 ALA B C 1
ATOM 2160 O O . ALA B 1 101 ? 12.422 -10.977 6.496 1 98.44 101 ALA B O 1
ATOM 2161 N N . THR B 1 102 ? 11.938 -12.617 5.105 1 98.62 102 THR B N 1
ATOM 2162 C CA . THR B 1 102 ? 13.094 -12.367 4.258 1 98.62 102 THR B CA 1
ATOM 2163 C C . THR B 1 102 ? 12.727 -11.445 3.096 1 98.62 102 THR B C 1
ATOM 2165 O O . THR B 1 102 ? 13.594 -11.039 2.316 1 98.62 102 THR B O 1
ATOM 2168 N N . MET B 1 103 ? 11.492 -11.102 2.965 1 98.75 103 MET B N 1
ATOM 2169 C CA . MET B 1 103 ? 11.016 -10.328 1.822 1 98.75 103 MET B CA 1
ATOM 2170 C C . MET B 1 103 ? 11.258 -8.836 2.039 1 98.75 103 MET B C 1
ATOM 2172 O O . MET B 1 103 ? 10.867 -8.281 3.066 1 98.75 103 MET B O 1
ATOM 2176 N N . GLU B 1 104 ? 11.914 -8.227 1.041 1 98.44 104 GLU B N 1
ATOM 2177 C CA . GLU B 1 104 ? 12.188 -6.793 1.076 1 98.44 104 GLU B CA 1
ATOM 2178 C C . GLU B 1 104 ? 11.43 -6.062 -0.03 1 98.44 104 GLU B C 1
ATOM 2180 O O . GLU B 1 104 ? 11.273 -6.586 -1.135 1 98.44 104 GLU B O 1
ATOM 2185 N N . PRO B 1 105 ? 11.016 -4.871 0.275 1 98.56 105 PRO B N 1
ATOM 2186 C CA . PRO B 1 105 ? 10.336 -4.109 -0.775 1 98.56 105 PRO B CA 1
ATOM 2187 C C . PRO B 1 105 ? 11.281 -3.656 -1.884 1 98.56 105 PRO B C 1
ATOM 2189 O O . PRO B 1 105 ? 12.414 -3.236 -1.605 1 98.56 105 PRO B O 1
ATOM 2192 N N . VAL B 1 106 ? 10.828 -3.814 -3.113 1 98.25 106 VAL B N 1
ATOM 2193 C CA . VAL B 1 106 ? 11.57 -3.365 -4.289 1 98.25 106 VAL B CA 1
ATOM 2194 C C . VAL B 1 106 ? 11.023 -2.023 -4.766 1 98.25 106 VAL B C 1
ATOM 2196 O O . VAL B 1 106 ? 11.789 -1.092 -5.031 1 98.25 106 VAL B O 1
ATOM 2199 N N . THR B 1 107 ? 9.797 -1.913 -4.922 1 98.25 107 THR B N 1
ATOM 2200 C CA . THR B 1 107 ? 9.141 -0.684 -5.348 1 98.25 107 THR B CA 1
ATOM 2201 C C . THR B 1 107 ? 7.645 -0.735 -5.039 1 98.25 107 THR B C 1
ATOM 2203 O O . THR B 1 107 ? 7.137 -1.754 -4.566 1 98.25 107 THR B O 1
ATOM 2206 N N . VAL B 1 108 ? 6.969 0.338 -5.176 1 98.75 108 VAL B N 1
ATOM 2207 C CA . VAL B 1 108 ? 5.527 0.49 -5.008 1 98.75 108 VAL B CA 1
ATOM 2208 C C . VAL B 1 108 ? 4.945 1.239 -6.207 1 98.75 108 VAL B C 1
ATOM 2210 O O . VAL B 1 108 ? 5.539 2.207 -6.688 1 98.75 108 VAL B O 1
ATOM 2213 N N . PHE B 1 109 ? 3.816 0.735 -6.652 1 98.31 109 PHE B N 1
ATOM 2214 C CA . PHE B 1 109 ? 3.221 1.313 -7.852 1 98.31 109 PHE B CA 1
ATOM 2215 C C . PHE B 1 109 ? 1.713 1.465 -7.688 1 98.31 109 PHE B C 1
ATOM 2217 O O . PHE B 1 109 ? 1.024 0.512 -7.316 1 98.31 109 PHE B O 1
ATOM 2224 N N . SER B 1 110 ? 1.221 2.709 -7.914 1 98.56 110 SER B N 1
ATOM 2225 C CA . SER B 1 110 ? -0.219 2.924 -8.016 1 98.56 110 SER B CA 1
ATOM 2226 C C . SER B 1 110 ? -0.734 2.576 -9.406 1 98.56 110 SER B C 1
ATOM 2228 O O . SER B 1 110 ? -0.463 3.295 -10.367 1 98.56 110 SER B O 1
ATOM 2230 N N . ALA B 1 111 ? -1.549 1.563 -9.492 1 97.19 111 ALA B N 1
ATOM 2231 C CA . ALA B 1 111 ? -2.027 1.108 -10.789 1 97.19 111 ALA B CA 1
ATOM 2232 C C . ALA B 1 111 ? -3.305 1.84 -11.195 1 97.19 111 ALA B C 1
ATOM 2234 O O . ALA B 1 111 ? -4.094 2.242 -10.336 1 97.19 111 ALA B O 1
ATOM 2235 N N . PRO B 1 112 ? -3.559 1.95 -12.492 1 93.69 112 PRO B N 1
ATOM 2236 C CA . PRO B 1 112 ? -4.746 2.666 -12.969 1 93.69 112 PRO B CA 1
ATOM 2237 C C . PRO B 1 112 ? -6.047 1.966 -12.594 1 93.69 112 PRO B C 1
ATOM 2239 O O . PRO B 1 112 ? -7.113 2.59 -12.594 1 93.69 112 PRO B O 1
ATOM 2242 N N . ASP B 1 113 ? -5.961 0.725 -12.234 1 93.19 113 ASP B N 1
ATOM 2243 C CA . ASP B 1 113 ? -7.176 -0.027 -11.945 1 93.19 113 ASP B CA 1
ATOM 2244 C C . ASP B 1 113 ? -7.598 0.157 -10.484 1 93.19 113 ASP B C 1
ATOM 2246 O O . ASP B 1 113 ? -8.531 -0.5 -10.016 1 93.19 113 ASP B O 1
ATOM 2250 N N . GLY B 1 114 ? -6.844 0.939 -9.773 1 95.38 114 GLY B N 1
ATOM 2251 C CA . GLY B 1 114 ? -7.234 1.254 -8.414 1 95.38 114 GLY B CA 1
ATOM 2252 C C . GLY B 1 114 ? -6.512 0.417 -7.375 1 95.38 114 GLY B C 1
ATOM 2253 O O . GLY B 1 114 ? -6.84 0.466 -6.188 1 95.38 114 GLY B O 1
ATOM 2254 N N . THR B 1 115 ? -5.531 -0.304 -7.809 1 97.75 115 THR B N 1
ATOM 2255 C CA . THR B 1 115 ? -4.75 -1.076 -6.848 1 97.75 115 THR B CA 1
ATOM 2256 C C . THR B 1 115 ? -3.447 -0.356 -6.508 1 97.75 115 THR B C 1
ATOM 2258 O O . THR B 1 115 ? -2.967 0.471 -7.285 1 97.75 115 THR B O 1
ATOM 2261 N N . LEU B 1 116 ? -3.012 -0.553 -5.344 1 98.75 116 LEU B N 1
ATOM 2262 C CA . LEU B 1 116 ? -1.668 -0.208 -4.895 1 98.75 116 LEU B CA 1
ATOM 2263 C C . LEU B 1 116 ? -0.777 -1.444 -4.844 1 98.75 116 LEU B C 1
ATOM 2265 O O . LEU B 1 116 ? -0.962 -2.314 -3.992 1 98.75 116 LEU B O 1
ATOM 2269 N N . VAL B 1 117 ? 0.229 -1.489 -5.699 1 98.81 117 VAL B N 1
ATOM 2270 C CA . VAL B 1 117 ? 1.003 -2.711 -5.895 1 98.81 117 VAL B CA 1
ATOM 2271 C C . VAL B 1 117 ? 2.346 -2.592 -5.18 1 98.81 117 VAL B C 1
ATOM 2273 O O . VAL B 1 117 ? 3.164 -1.734 -5.52 1 98.81 117 VAL B O 1
ATOM 2276 N N . ILE B 1 118 ? 2.555 -3.443 -4.203 1 98.88 118 ILE B N 1
ATOM 2277 C CA . ILE B 1 118 ? 3.838 -3.572 -3.52 1 98.88 118 ILE B CA 1
ATOM 2278 C C . ILE B 1 118 ? 4.652 -4.695 -4.156 1 98.88 118 ILE B C 1
ATOM 2280 O O . ILE B 1 118 ? 4.195 -5.84 -4.223 1 98.88 118 ILE B O 1
ATOM 2284 N N . CYS B 1 119 ? 5.789 -4.383 -4.609 1 98.81 119 CYS B N 1
ATOM 2285 C CA . CYS B 1 119 ? 6.68 -5.395 -5.164 1 98.81 119 CYS B CA 1
ATOM 2286 C C . CYS B 1 119 ? 7.738 -5.809 -4.148 1 98.81 119 CYS B C 1
ATOM 2288 O O . CYS B 1 119 ? 8.5 -4.969 -3.666 1 98.81 119 CYS B O 1
ATOM 2290 N N . GLY B 1 120 ? 7.703 -7.059 -3.84 1 98.88 120 GLY B N 1
ATOM 2291 C CA . GLY B 1 120 ? 8.703 -7.605 -2.939 1 98.88 120 GLY B CA 1
ATOM 2292 C C . GLY B 1 120 ? 9.664 -8.562 -3.623 1 98.88 120 GLY B C 1
ATOM 2293 O O . GLY B 1 120 ? 9.367 -9.078 -4.703 1 98.88 120 GLY B O 1
ATOM 2294 N N . GLN B 1 121 ? 10.797 -8.742 -2.998 1 98.81 121 GLN B N 1
ATOM 2295 C CA . GLN B 1 121 ? 11.781 -9.719 -3.451 1 98.81 121 GLN B CA 1
ATOM 2296 C C . GLN B 1 121 ? 12.312 -10.555 -2.287 1 98.81 121 GLN B C 1
ATOM 2298 O O . GLN B 1 121 ? 12.562 -10.023 -1.204 1 98.81 121 GLN B O 1
ATOM 2303 N N . VAL B 1 122 ? 12.461 -11.82 -2.523 1 98.69 122 VAL B N 1
ATOM 2304 C CA . VAL B 1 122 ? 13.047 -12.719 -1.528 1 98.69 122 VAL B CA 1
ATOM 2305 C C . VAL B 1 122 ? 14.438 -13.156 -1.981 1 98.69 122 VAL B C 1
ATOM 2307 O O . VAL B 1 122 ? 14.82 -12.93 -3.131 1 98.69 122 VAL B O 1
ATOM 2310 N N . PRO B 1 123 ? 15.234 -13.688 -1.028 1 97.44 123 PRO B N 1
ATOM 2311 C CA . PRO B 1 123 ? 16.531 -14.242 -1.438 1 97.44 123 PRO B CA 1
ATOM 2312 C C . PRO B 1 123 ? 16.375 -15.391 -2.439 1 97.44 123 PRO B C 1
ATOM 2314 O O . PRO B 1 123 ? 15.336 -16.031 -2.496 1 97.44 123 PRO B O 1
ATOM 2317 N N . PRO B 1 124 ? 17.406 -15.609 -3.209 1 96.81 124 PRO B N 1
ATOM 2318 C CA . PRO B 1 124 ? 17.344 -16.672 -4.219 1 96.81 124 PRO B CA 1
ATOM 2319 C C . PRO B 1 124 ? 17.125 -18.047 -3.605 1 96.81 124 PRO B C 1
ATOM 2321 O O . PRO B 1 124 ? 17.672 -18.344 -2.537 1 96.81 124 PRO B O 1
ATOM 2324 N N . LEU B 1 125 ? 16.344 -18.828 -4.309 1 95.94 125 LEU B N 1
ATOM 2325 C CA . LEU B 1 125 ? 16.141 -20.234 -3.988 1 95.94 125 LEU B CA 1
ATOM 2326 C C . LEU B 1 125 ? 16.875 -21.125 -4.98 1 95.94 125 LEU B C 1
ATOM 2328 O O . LEU B 1 125 ? 16.922 -20.844 -6.176 1 95.94 125 LEU B O 1
ATOM 2332 N N . PRO B 1 126 ? 17.422 -22.266 -4.449 1 93.06 126 PRO B N 1
ATOM 2333 C CA . PRO B 1 126 ? 17.969 -23.234 -5.406 1 93.06 126 PRO B CA 1
ATOM 2334 C C . PRO B 1 126 ? 16.875 -23.891 -6.258 1 93.06 126 PRO B C 1
ATOM 2336 O O . PRO B 1 126 ? 15.797 -24.203 -5.758 1 93.06 126 PRO B O 1
ATOM 2339 N N . ALA B 1 127 ? 17.203 -24.094 -7.473 1 90.88 127 ALA B N 1
ATOM 2340 C CA . ALA B 1 127 ? 16.25 -24.719 -8.383 1 90.88 127 ALA B CA 1
ATOM 2341 C C . ALA B 1 127 ? 15.867 -26.109 -7.895 1 90.88 127 ALA B C 1
ATOM 2343 O O . ALA B 1 127 ? 14.727 -26.547 -8.086 1 90.88 127 ALA B O 1
ATOM 2344 N N . THR B 1 128 ? 16.766 -26.734 -7.223 1 90.69 128 THR B N 1
ATOM 2345 C CA . THR B 1 128 ? 16.562 -28.094 -6.738 1 90.69 128 THR B CA 1
ATOM 2346 C C . THR B 1 128 ? 15.539 -28.125 -5.613 1 90.69 128 THR B C 1
ATOM 2348 O O . THR B 1 128 ? 15 -29.188 -5.289 1 90.69 128 THR B O 1
ATOM 2351 N N . ASP B 1 129 ? 15.211 -27 -5.121 1 88.69 129 ASP B N 1
ATOM 2352 C CA . ASP B 1 129 ? 14.328 -26.922 -3.961 1 88.69 129 ASP B CA 1
ATOM 2353 C C . ASP B 1 129 ? 12.883 -26.656 -4.387 1 88.69 129 ASP B C 1
ATOM 2355 O O . ASP B 1 129 ? 11.984 -26.641 -3.549 1 88.69 129 ASP B O 1
ATOM 2359 N N . LEU B 1 130 ? 12.703 -26.547 -5.656 1 94.25 130 LEU B N 1
ATOM 2360 C CA . LEU B 1 130 ? 11.344 -26.25 -6.105 1 94.25 130 LEU B CA 1
ATOM 2361 C C . LEU B 1 130 ? 10.461 -27.5 -6.008 1 94.25 130 LEU B C 1
ATOM 2363 O O . LEU B 1 130 ? 10.812 -28.547 -6.547 1 94.25 130 LEU B O 1
ATOM 2367 N N . PRO B 1 131 ? 9.383 -27.391 -5.383 1 95.44 131 PRO B N 1
ATOM 2368 C CA . PRO B 1 131 ? 8.453 -28.516 -5.328 1 95.44 131 PRO B CA 1
ATOM 2369 C C . PRO B 1 131 ? 7.742 -28.766 -6.656 1 95.44 131 PRO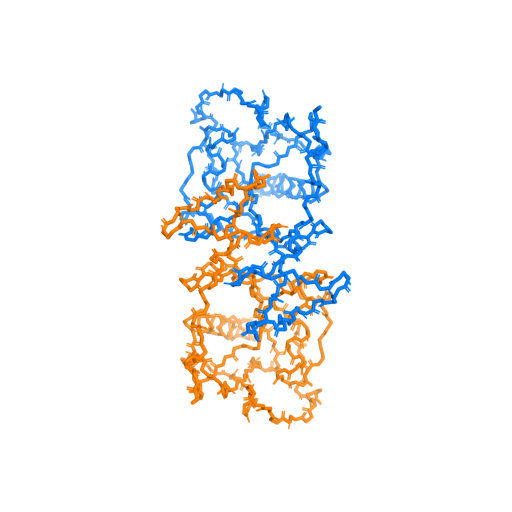 B C 1
ATOM 2371 O O . PRO B 1 131 ? 7.777 -27.906 -7.547 1 95.44 131 PRO B O 1
ATOM 2374 N N . PRO B 1 132 ? 7.184 -29.969 -6.742 1 94.56 132 PRO B N 1
ATOM 2375 C CA . PRO B 1 132 ? 6.34 -30.172 -7.926 1 94.56 132 PRO B CA 1
ATOM 2376 C C . PRO B 1 132 ? 5.23 -29.125 -8.039 1 94.56 132 PRO B C 1
ATOM 2378 O O . PRO B 1 132 ? 4.766 -28.609 -7.02 1 94.56 132 PRO B O 1
ATOM 2381 N N . PHE B 1 133 ? 4.902 -28.828 -9.234 1 95.75 133 PHE B N 1
ATOM 2382 C CA . PHE B 1 133 ? 3.859 -27.844 -9.5 1 95.75 133 PHE B CA 1
ATOM 2383 C C . PHE B 1 133 ? 2.547 -28.531 -9.859 1 95.75 133 PHE B C 1
ATOM 2385 O O . PHE B 1 133 ? 2.529 -29.484 -10.641 1 95.75 133 PHE B O 1
ATOM 2392 N N . GLU B 1 134 ? 1.479 -27.984 -9.234 1 95 134 GLU B N 1
ATOM 2393 C CA . GLU B 1 134 ? 0.129 -28.422 -9.594 1 95 134 GLU B CA 1
ATOM 2394 C C . GLU B 1 134 ? -0.705 -27.234 -10.102 1 95 134 GLU B C 1
ATOM 2396 O O . GLU B 1 134 ? -0.896 -26.25 -9.383 1 95 134 GLU B O 1
ATOM 2401 N N . PRO B 1 135 ? -1.203 -27.375 -11.32 1 95.69 135 PRO B N 1
ATOM 2402 C CA . PRO B 1 135 ? -2.043 -26.297 -11.859 1 95.69 135 PRO B CA 1
ATOM 2403 C C . PRO B 1 135 ? -3.303 -26.062 -11.023 1 95.69 135 PRO B C 1
ATOM 2405 O O . PRO B 1 135 ? -3.764 -26.969 -10.328 1 95.69 135 PRO B O 1
ATOM 2408 N N . SER B 1 136 ? -3.746 -24.844 -11.023 1 95.81 136 SER B N 1
ATOM 2409 C CA . SER B 1 136 ? -4.996 -24.469 -10.375 1 95.81 136 SER B CA 1
ATOM 2410 C C . SER B 1 136 ? -5.938 -23.766 -11.352 1 95.81 136 SER B C 1
ATOM 2412 O O . SER B 1 136 ? -5.637 -23.641 -12.539 1 95.81 136 SER B O 1
ATOM 2414 N N . GLN B 1 137 ? -7.082 -23.422 -10.852 1 95.5 137 GLN B N 1
ATOM 2415 C CA . GLN B 1 137 ? -8.031 -22.672 -11.672 1 95.5 137 GLN B CA 1
ATOM 2416 C C . GLN B 1 137 ? -7.484 -21.297 -12.016 1 95.5 137 GLN B C 1
ATOM 2418 O O . GLN B 1 137 ? -7.844 -20.719 -13.047 1 95.5 137 GLN B O 1
ATOM 2423 N N . GLU B 1 138 ? -6.594 -20.797 -11.258 1 96.25 138 GLU B N 1
ATOM 2424 C CA . GLU B 1 138 ? -6.098 -19.438 -11.422 1 96.25 138 GLU B CA 1
ATOM 2425 C C . GLU B 1 138 ? -4.773 -19.422 -12.188 1 96.25 138 GLU B C 1
ATOM 2427 O O . GLU B 1 138 ? -4.426 -18.422 -12.82 1 96.25 138 GLU B O 1
ATOM 2432 N N . VAL B 1 139 ? -4.055 -20.516 -12.094 1 98 139 VAL B N 1
ATOM 2433 C CA . VAL B 1 139 ? -2.713 -20.594 -12.656 1 98 139 VAL B CA 1
ATOM 2434 C C . VAL B 1 139 ? -2.541 -21.922 -13.391 1 98 139 VAL B C 1
ATOM 2436 O O . VAL B 1 139 ? -2.797 -22.984 -12.828 1 98 139 VAL B O 1
ATOM 2439 N N . SER B 1 140 ? -2.014 -21.875 -14.625 1 98.25 140 SER B N 1
ATOM 2440 C CA . SER B 1 140 ? -1.964 -23.078 -15.438 1 98.25 140 SER B CA 1
ATOM 2441 C C . SER B 1 140 ? -0.555 -23.656 -15.484 1 98.25 140 SER B C 1
ATOM 2443 O O . SER B 1 140 ? -0.379 -24.859 -15.695 1 98.25 140 SER B O 1
ATOM 2445 N N . GLU B 1 141 ? 0.412 -22.797 -15.344 1 98.19 141 GLU B N 1
ATOM 2446 C CA . GLU B 1 141 ? 1.808 -23.188 -15.5 1 98.19 141 GLU B CA 1
ATOM 2447 C C . GLU B 1 141 ? 2.715 -22.391 -14.57 1 98.19 141 GLU B C 1
ATOM 2449 O O . GLU B 1 141 ? 2.318 -21.344 -14.055 1 98.19 141 GLU B O 1
ATOM 2454 N N . ARG B 1 142 ? 3.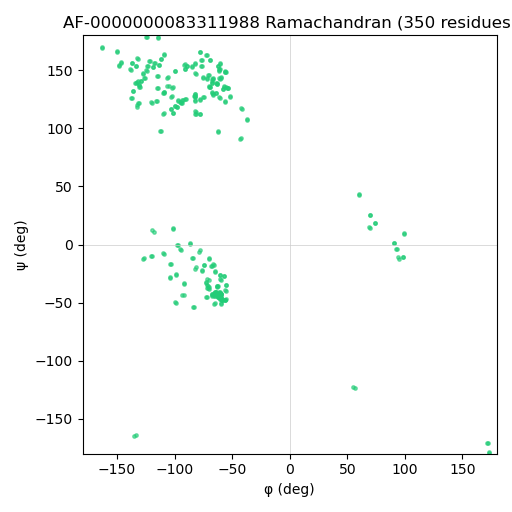812 -22.938 -14.305 1 98.06 142 ARG B N 1
ATOM 2455 C CA . ARG B 1 142 ? 4.914 -22.281 -13.602 1 98.06 142 ARG B CA 1
ATOM 2456 C C . ARG B 1 142 ? 6.207 -22.375 -14.406 1 98.06 142 ARG B C 1
ATOM 2458 O O . ARG B 1 142 ? 6.473 -23.406 -15.047 1 98.06 142 ARG B O 1
ATOM 2465 N N . THR B 1 143 ? 7.012 -21.344 -14.375 1 97.69 143 THR B N 1
ATOM 2466 C CA . THR B 1 143 ? 8.273 -21.375 -15.109 1 97.69 143 THR B CA 1
ATOM 2467 C C . THR B 1 143 ? 9.328 -20.516 -14.414 1 97.69 143 THR B C 1
ATOM 2469 O O . THR B 1 143 ? 9.016 -19.812 -13.453 1 97.69 143 THR B O 1
ATOM 2472 N N . ILE B 1 144 ? 10.5 -20.719 -14.828 1 98.06 144 ILE B N 1
ATOM 2473 C CA . ILE B 1 144 ? 11.609 -19.844 -14.469 1 98.06 144 ILE B CA 1
ATOM 2474 C C . ILE B 1 144 ? 12.047 -19.031 -15.688 1 98.06 144 ILE B C 1
ATOM 2476 O O . ILE B 1 144 ? 12.555 -19.594 -16.656 1 98.06 144 ILE B O 1
ATOM 2480 N N . LEU B 1 145 ? 11.828 -17.75 -15.602 1 98.38 145 LEU B N 1
ATOM 2481 C CA . LEU B 1 145 ? 12.219 -16.859 -16.703 1 98.38 145 LEU B CA 1
ATOM 2482 C C . LEU B 1 145 ? 13.695 -16.5 -16.609 1 98.38 145 LEU B C 1
ATOM 2484 O O . LEU B 1 145 ? 14.148 -15.984 -15.578 1 98.38 145 LEU B O 1
ATOM 2488 N N . THR B 1 146 ? 14.438 -16.781 -17.656 1 97.38 146 THR B N 1
ATOM 2489 C CA . THR B 1 146 ? 15.859 -16.469 -17.656 1 97.38 146 THR B CA 1
ATOM 2490 C C . THR B 1 146 ? 16.156 -15.312 -18.625 1 97.38 146 THR B C 1
ATOM 2492 O O . THR B 1 146 ? 17.281 -14.82 -18.672 1 97.38 146 THR B O 1
ATOM 2495 N N . GLU B 1 147 ? 15.18 -14.914 -19.375 1 97.44 147 GLU B N 1
ATOM 2496 C CA . GLU B 1 147 ? 15.234 -13.766 -20.266 1 97.44 147 GLU B CA 1
ATOM 2497 C C . GLU B 1 147 ? 13.992 -12.891 -20.125 1 97.44 147 GLU B C 1
ATOM 2499 O O . GLU B 1 147 ? 12.922 -13.383 -19.75 1 97.44 147 GLU B O 1
ATOM 2504 N N . PRO B 1 148 ? 14.227 -11.625 -20.453 1 97.44 148 PRO B N 1
ATOM 2505 C CA . PRO B 1 148 ? 13.055 -10.75 -20.391 1 97.44 148 PRO B CA 1
ATOM 2506 C C . PRO B 1 148 ? 11.961 -11.156 -21.375 1 97.44 148 PRO B C 1
ATOM 2508 O O . PRO B 1 148 ? 12.258 -11.57 -22.484 1 97.44 148 PRO B O 1
ATOM 2511 N N . VAL B 1 149 ? 10.773 -11.094 -20.891 1 98.06 149 VAL B N 1
ATOM 2512 C CA . VAL B 1 149 ? 9.617 -11.359 -21.734 1 98.06 149 VAL B CA 1
ATOM 2513 C C . VAL B 1 149 ? 8.508 -10.359 -21.422 1 98.06 149 VAL B C 1
ATOM 2515 O O . VAL B 1 149 ? 8.438 -9.828 -20.312 1 98.06 149 VAL B O 1
ATOM 2518 N N . GLU B 1 150 ? 7.66 -10.055 -22.453 1 98.5 150 GLU B N 1
ATOM 2519 C CA . GLU B 1 150 ? 6.461 -9.266 -22.188 1 98.5 150 GLU B CA 1
ATOM 2520 C C . GLU B 1 150 ? 5.48 -10.047 -21.312 1 98.5 150 GLU B C 1
ATOM 2522 O O . GLU B 1 150 ? 5.102 -11.172 -21.641 1 98.5 150 GLU B O 1
ATOM 2527 N N . MET B 1 151 ? 5.039 -9.438 -20.25 1 98.62 151 MET B N 1
ATOM 2528 C CA . MET B 1 151 ? 4.199 -10.109 -19.266 1 98.62 151 MET B CA 1
ATOM 2529 C C . MET B 1 151 ? 2.805 -9.5 -19.219 1 98.62 151 MET B C 1
ATOM 2531 O O . MET B 1 151 ? 2.502 -8.586 -19.984 1 98.62 151 MET B O 1
ATOM 2535 N N . ALA B 1 152 ? 1.972 -10.109 -18.359 1 98 152 ALA B N 1
ATOM 2536 C CA . ALA B 1 152 ? 0.561 -9.734 -18.297 1 98 152 ALA B CA 1
ATOM 2537 C C . ALA B 1 152 ? 0.401 -8.242 -18.047 1 98 152 ALA B C 1
ATOM 2539 O O . ALA B 1 152 ? -0.531 -7.613 -18.547 1 98 152 ALA B O 1
ATOM 2540 N N . PHE B 1 153 ? 1.292 -7.668 -17.281 1 97.5 153 PHE B N 1
ATOM 2541 C CA . PHE B 1 153 ? 1.222 -6.266 -16.875 1 97.5 153 PHE B CA 1
ATOM 2542 C C . PHE B 1 153 ? 2.564 -5.574 -17.094 1 97.5 153 PHE B C 1
ATOM 2544 O O . PHE B 1 153 ? 3.615 -6.148 -16.797 1 97.5 153 PHE B O 1
ATOM 2551 N N . PRO B 1 154 ? 2.559 -4.398 -17.531 1 97.38 154 PRO B N 1
ATOM 2552 C CA . PRO B 1 154 ? 3.805 -3.693 -17.844 1 97.38 154 PRO B CA 1
ATOM 2553 C C . PRO B 1 154 ? 4.758 -3.639 -16.641 1 97.38 154 PRO B C 1
ATOM 2555 O O . PRO B 1 154 ? 5.973 -3.771 -16.812 1 97.38 154 PRO B O 1
ATOM 2558 N N . LEU B 1 155 ? 4.258 -3.441 -15.5 1 97.44 155 LEU B N 1
ATOM 2559 C CA . LEU B 1 155 ? 5.098 -3.387 -14.312 1 97.44 155 LEU B CA 1
ATOM 2560 C C . LEU B 1 155 ? 5.852 -4.699 -14.117 1 97.44 155 LEU B C 1
ATOM 2562 O O . LEU B 1 155 ? 7.035 -4.695 -13.773 1 97.44 155 LEU B O 1
ATOM 2566 N N . HIS B 1 156 ? 5.176 -5.805 -14.312 1 98.56 156 HIS B N 1
ATOM 2567 C CA . HIS B 1 156 ? 5.828 -7.105 -14.195 1 98.56 156 HIS B CA 1
ATOM 2568 C C . HIS B 1 156 ? 6.984 -7.23 -15.18 1 98.56 156 HIS B C 1
ATOM 2570 O O . HIS B 1 156 ? 8.07 -7.695 -14.812 1 98.56 156 HIS B O 1
ATOM 2576 N N . THR B 1 157 ? 6.68 -6.809 -16.391 1 98.69 157 THR B N 1
ATOM 2577 C CA . THR B 1 157 ? 7.684 -6.852 -17.453 1 98.69 157 THR B CA 1
ATOM 2578 C C . THR B 1 157 ? 8.93 -6.07 -17.047 1 98.69 157 THR B C 1
ATOM 2580 O O . THR B 1 157 ? 10.047 -6.582 -17.141 1 98.69 157 THR B O 1
ATOM 2583 N N . ARG B 1 158 ? 8.734 -4.922 -16.562 1 98.31 158 ARG B N 1
ATOM 2584 C CA . ARG B 1 158 ? 9.836 -4.047 -16.188 1 98.31 158 ARG B CA 1
ATOM 2585 C C . ARG B 1 158 ? 10.625 -4.637 -15.016 1 98.31 158 ARG B C 1
ATOM 2587 O O . ARG B 1 158 ? 11.852 -4.621 -15.016 1 98.31 158 ARG B O 1
ATOM 2594 N N . LEU B 1 159 ? 9.961 -5.137 -14.039 1 98.31 159 LEU B N 1
ATOM 2595 C CA . LEU B 1 159 ? 10.594 -5.68 -12.836 1 98.31 159 LEU B CA 1
ATOM 2596 C C . LEU B 1 159 ? 11.477 -6.871 -13.188 1 98.31 159 LEU B C 1
ATOM 2598 O O . LEU B 1 159 ? 12.609 -6.973 -12.711 1 98.31 159 LEU B O 1
ATOM 2602 N N . VAL B 1 160 ? 10.938 -7.719 -14.008 1 98.62 160 VAL B N 1
ATOM 2603 C CA . VAL B 1 160 ? 11.672 -8.922 -14.391 1 98.62 160 VAL B CA 1
ATOM 2604 C C . VAL B 1 160 ? 12.883 -8.539 -15.242 1 98.62 160 VAL B C 1
ATOM 2606 O O . VAL B 1 160 ? 13.992 -9.039 -15.016 1 98.62 160 VAL B O 1
ATOM 2609 N N . ALA B 1 161 ? 12.672 -7.629 -16.172 1 98.56 161 ALA B N 1
ATOM 2610 C CA . ALA B 1 161 ? 13.766 -7.16 -17.016 1 98.56 161 ALA B CA 1
ATOM 2611 C C . ALA B 1 161 ? 14.883 -6.547 -16.172 1 98.56 161 ALA B C 1
ATOM 2613 O O . ALA B 1 161 ? 16.062 -6.855 -16.359 1 98.56 161 ALA B O 1
ATOM 2614 N N . ASP B 1 162 ? 14.484 -5.715 -15.266 1 97.88 162 ASP B N 1
ATOM 2615 C CA . ASP B 1 162 ? 15.453 -5.051 -14.398 1 97.88 162 ASP B CA 1
ATOM 2616 C C . ASP B 1 162 ? 16.219 -6.066 -13.547 1 97.88 162 ASP B C 1
ATOM 2618 O O . ASP B 1 162 ? 17.422 -5.949 -13.375 1 97.88 162 ASP B O 1
ATOM 2622 N N . TYR B 1 163 ? 15.523 -6.977 -13 1 97.81 163 TYR B N 1
ATOM 2623 C CA . TYR B 1 163 ? 16.156 -7.992 -12.164 1 97.81 163 TYR B CA 1
ATOM 2624 C C . TYR B 1 163 ? 17.188 -8.789 -12.961 1 97.81 163 TYR B C 1
ATOM 2626 O O . TYR B 1 163 ? 18.328 -8.961 -12.516 1 97.81 163 TYR B O 1
ATOM 2634 N N . LEU B 1 164 ? 16.734 -9.266 -14.102 1 97.88 164 LEU B N 1
ATOM 2635 C CA . LEU B 1 164 ? 17.594 -10.109 -14.922 1 97.88 164 LEU B CA 1
ATOM 2636 C C . LEU B 1 164 ? 18.828 -9.328 -15.391 1 97.88 164 LEU B C 1
ATOM 2638 O O . LEU B 1 164 ? 19.922 -9.891 -15.5 1 97.88 164 LEU B O 1
ATOM 2642 N N . ALA B 1 165 ? 18.641 -8.07 -15.656 1 96.81 165 ALA B N 1
ATOM 2643 C CA . ALA B 1 165 ? 19.766 -7.219 -16.031 1 96.81 165 ALA B CA 1
ATOM 2644 C C . ALA B 1 165 ? 20.766 -7.09 -14.891 1 96.81 165 ALA B C 1
ATOM 2646 O O . ALA B 1 165 ? 21.984 -7.117 -15.109 1 96.81 165 ALA B O 1
ATOM 2647 N N . ARG B 1 166 ? 20.266 -6.965 -13.734 1 95 166 ARG B N 1
ATOM 2648 C CA . ARG B 1 166 ? 21.125 -6.82 -12.555 1 95 166 ARG B CA 1
ATOM 2649 C C . ARG B 1 166 ? 21.953 -8.078 -12.32 1 95 166 ARG B C 1
ATOM 2651 O O . ARG B 1 166 ? 23.141 -7.988 -12.016 1 95 166 ARG B O 1
ATOM 2658 N N . ILE B 1 167 ? 21.391 -9.211 -12.445 1 92.12 167 ILE B N 1
ATOM 2659 C CA . ILE B 1 167 ? 22.109 -10.445 -12.156 1 92.12 167 ILE B CA 1
ATOM 2660 C C . ILE B 1 167 ? 23.141 -10.703 -13.258 1 92.12 167 ILE B C 1
ATOM 2662 O O . ILE B 1 167 ? 24.203 -11.266 -12.992 1 92.12 167 ILE B O 1
ATOM 2666 N N . ARG B 1 168 ? 22.828 -10.367 -14.406 1 90.25 168 ARG B N 1
ATOM 2667 C CA . ARG B 1 168 ? 23.781 -10.516 -15.5 1 90.25 168 ARG B CA 1
ATOM 2668 C C . ARG B 1 168 ? 24.984 -9.617 -15.289 1 90.25 168 ARG B C 1
ATOM 2670 O O . ARG B 1 168 ? 26.125 -10.016 -15.57 1 90.25 168 ARG B O 1
ATOM 2677 N N . ALA B 1 169 ? 24.75 -8.414 -14.844 1 87.94 169 ALA B N 1
ATOM 2678 C CA . ALA B 1 169 ? 25.828 -7.465 -14.594 1 87.94 169 ALA B CA 1
ATOM 2679 C C . ALA B 1 169 ? 26.703 -7.918 -13.43 1 87.94 169 ALA B C 1
ATOM 2681 O O . ALA B 1 169 ? 27.922 -7.703 -13.438 1 87.94 169 ALA B O 1
ATOM 2682 N N . GLY B 1 170 ? 26.062 -8.383 -12.438 1 80.19 170 GLY B N 1
ATOM 2683 C CA . GLY B 1 170 ? 26.797 -8.875 -11.289 1 80.19 170 GLY B CA 1
ATOM 2684 C C . GLY B 1 170 ? 27.688 -10.07 -11.609 1 80.19 170 GLY B C 1
ATOM 2685 O O . GLY B 1 170 ? 28.75 -10.234 -11.031 1 80.19 170 GLY B O 1
ATOM 2686 N N . ARG B 1 171 ? 27.25 -10.898 -12.438 1 71.94 171 ARG B N 1
ATOM 2687 C CA . ARG B 1 171 ? 28.031 -12.062 -12.867 1 71.94 171 ARG B CA 1
ATOM 2688 C C . ARG B 1 171 ? 29.203 -11.648 -13.742 1 71.94 171 ARG B C 1
ATOM 2690 O O . ARG B 1 171 ? 30.281 -12.234 -13.656 1 71.94 171 ARG B O 1
ATOM 2697 N N . SER B 1 172 ? 28.891 -10.625 -14.531 1 69.94 172 SER B N 1
ATOM 2698 C CA . SER B 1 172 ? 29.953 -10.133 -15.398 1 69.94 172 SER B CA 1
ATOM 2699 C C . SER B 1 172 ? 31.016 -9.391 -14.602 1 69.94 172 SER B C 1
ATOM 2701 O O . SER B 1 172 ? 32.188 -9.383 -14.984 1 69.94 172 SER B O 1
ATOM 2703 N N . GLY B 1 173 ? 30.625 -8.703 -13.672 1 57.69 173 GLY B N 1
ATOM 2704 C CA . GLY B 1 173 ? 31.609 -8.016 -12.852 1 57.69 173 GLY B CA 1
ATOM 2705 C C . GLY B 1 173 ? 32.375 -8.945 -11.938 1 57.69 173 GLY B C 1
ATOM 2706 O O . GLY B 1 173 ? 33.469 -8.609 -11.484 1 57.69 173 GLY B O 1
ATOM 2707 N N . GLY B 1 174 ? 31.875 -9.992 -11.43 1 51.97 174 GLY B N 1
ATOM 2708 C CA . GLY B 1 174 ? 32.594 -10.969 -10.617 1 51.97 174 GLY B CA 1
ATOM 2709 C C . GLY B 1 174 ? 33.562 -11.805 -11.422 1 51.97 174 GLY B C 1
ATOM 2710 O O . GLY B 1 174 ? 34.469 -12.445 -10.852 1 51.97 174 GLY B O 1
ATOM 2711 N N . GLU B 1 175 ? 33.406 -12.109 -12.664 1 43.81 175 GLU B N 1
ATOM 2712 C CA . GLU B 1 175 ? 34.406 -12.852 -13.438 1 43.81 175 GLU B CA 1
ATOM 2713 C C . GLU B 1 175 ? 35.594 -11.969 -13.789 1 43.81 175 GLU B C 1
ATOM 2715 O O . GLU B 1 175 ? 36.594 -12.461 -14.305 1 43.81 175 GLU B O 1
ATOM 2720 N N . ALA B 1 176 ? 35.5 -10.656 -13.719 1 46.09 176 ALA B N 1
ATOM 2721 C CA . ALA B 1 176 ? 36.688 -9.859 -14.062 1 46.09 176 ALA B CA 1
ATOM 2722 C C . ALA B 1 176 ? 37.656 -9.773 -12.891 1 46.09 176 ALA B C 1
ATOM 2724 O O . ALA B 1 176 ? 38.75 -9.211 -13.016 1 46.09 176 ALA B O 1
ATOM 2725 N N . SER B 1 177 ? 37.188 -10.031 -11.688 1 38.22 177 SER B N 1
ATOM 2726 C CA . SER B 1 177 ? 38.281 -10.008 -10.734 1 38.22 177 SER B CA 1
ATOM 2727 C C . SER B 1 177 ? 39.031 -11.352 -10.703 1 38.22 177 SER B C 1
ATOM 2729 O O . SER B 1 177 ? 38.406 -12.406 -10.828 1 38.22 177 SER B O 1
#

Organism: NCBI:txid1204385

Foldseek 3Di:
DPDPPDDDPPQADPPPGHGFPPPPDPQGADPVPGDTHHDAFFEKEFEFEAEDLFTKWFAWCDDDPHRWIFGFMTTDDPPDDRLVRNQVRCCVAQVDGDDSVQKDWDDWDQDPVRHIYTYIYGDYDYPVPRDDGDDDNTTGDMDTDLAQDDGSDPVRSVVRNVVNVVSVVVVVVVVVD/DPDPPDDDPPQADPPPGHGFPPPPDPQGADPPPGDTHHDAFFEKEFEFEAEDLFTKWFAWCDDDPHRWIFGFMTTDDPPDDRLVRNQVRCCVAQVDGDDSVQKDWDDWDQDPVRHIYTYIYGDYDYPVPRDDGDADNTTRDMDTDLAQDDGSDVVRSVVRHVVNVVSVVVVVVVVVD

InterPro domains:
  IPR000086 NUDIX hydrolase domain [PF00293] (44-107)
  IPR000086 NUDIX hydrolase domain [PS51462] (38-168)
  IPR015797 NUDIX hydrolase-like domain superfamily [SSF55811] (12-167)
  IPR020476 NUDIX hydrolase [PR00502] (69-83)
  IPR020476 NUDIX hydrolase [PR00502] (83-98)

Secondary structure (DSSP, 8-state):
------PPTT-B-TTT-PBPPTTPPSSEEPTTT--EE---PEEEEEEE-EETTEEEEEEE-SSSSTT-EE-SEEEPPTTS-HHHHHHHHHHHHH-----GGG-EEEEEEE-TTSEEEEEEE---B-GGGPPPP---SSEEEEEEE-S----SSHHHHHHHHHHHHHHHHHHHHHS--/------PPTT-B-TTT-PBPPTTPPSSEEPTTT--EE---PEEEEEEE-EETTEEEEEEE-SSSSTT-EE-SEEEPPTTS-HHHHHHHHHHHHH-----GGG-EEEEEEE-TTSEEEEEEE---B-GGGPPPP---SSEEEEEEE-S----SSHHHHHHHHHHHHHHHHHHHHHS--